Protein 6T84 (pdb70)

Radius of gyration: 15.45 Å; Cα contacts (8 Å, |Δi|>4): 376; chains: 1; bounding box: 34×39×42 Å

Sequence (178 aa):
RRGLGRRRRKSSWAKSHGFDYEYYESEDLLKRRWKRGVMSTVGDVTAKNNVVLLGQIRGEAVFIFDIEEVATVIALHRRKVGTNVVVDLRLKGLKEPRENDIWLLGAIGPRMVVYSTNLDAARRACDRRMVTFAHTAPDCAEEIMWNEQNWTLVVAMMPVTSSNRAQWDEGLRRTVRQFNDLLRVLPPVPQ

InterPro domains:
  IPR049724 Trehalose monomycolate transport factor TtfA, mycobacteriaceae [NF041276] (1-278)
  IPR049726 Trehalose monomycolate transport factor A-like, core domain [cd21904] (35-203)
  IPR060693 Trehalose monomycolate transport factor TtfA [PF28092] (1-278)

Nearest PDB structures (foldseek):
  6t84-assembly1_A  TM=1.006E+00  e=3.007E-38  Mycolicibacterium smegmatis MC2 155
  4ok2-assembly1_B  TM=4.787E-01  e=3.354E+00  Saccharophagus degradans 2-40
  7k0z-assembly2_B  TM=2.404E-01  e=2.814E+00  Monodelphis domestica
  2xzl-assembly1_A  TM=1.546E-01  e=5.050E+00  Saccharomyces cerevisiae

Secondary structure (DSSP, 8-state):
-TTHHHHHHHHHHHHT-EEEEEESSGGGG--SGGGTT--S--EEEEEEEEETTEEEEEEEETTTEEEEEEE-SS-BS--EEEEETTSPPP--TT-EEEEEETTEEEEES-HHHHHHH-SHHHHHHHHHS-TT--EEEE-SSEEEEEE-TT--HHHHHHHHHHHHHHHHHGGGSPBPP-

GO terms:
  GO:0051286 cell tip (C, EXP)
  GO:0005886 plasma membrane (C, EXP)
  GO:0030428 cell septum (C, EXP)
  GO:0005515 protein binding (F, IPI)

Structure (mmCIF, N/CA/C/O backbone):
data_6T84
#
_entry.id   6T84
#
_cell.length_a   62.240
_cell.length_b   70.090
_cell.length_c   86.010
_cell.angle_alpha   90.000
_cell.angle_beta   90.000
_cell.angle_gamma   90.000
#
_symmetry.space_group_name_H-M   'I 2 2 2'
#
loop_
_entity.id
_entity.type
_entity.pdbx_description
1 polymer 'Uncharacterized protein'
2 non-polymer 'SULFATE ION'
3 water water
#
loop_
_atom_site.group_PDB
_atom_site.id
_atom_site.type_symbol
_atom_site.label_atom_id
_atom_site.label_alt_id
_atom_site.label_comp_id
_atom_site.label_asym_id
_atom_site.label_entity_id
_atom_site.label_seq_id
_atom_site.pdbx_PDB_ins_code
_atom_site.Cartn_x
_atom_site.Cartn_y
_atom_site.Cartn_z
_atom_site.occupancy
_atom_site.B_iso_or_equiv
_atom_site.auth_seq_id
_atom_site.auth_comp_id
_atom_site.auth_asym_id
_atom_site.auth_atom_id
_atom_site.pdbx_PDB_model_num
ATOM 1 N N . ARG A 1 7 ? 15.40420 17.77463 41.52292 1.000 57.75000 27 ARG A N 1
ATOM 2 C CA . ARG A 1 7 ? 15.15675 17.14672 42.82635 1.000 67.98000 27 ARG A CA 1
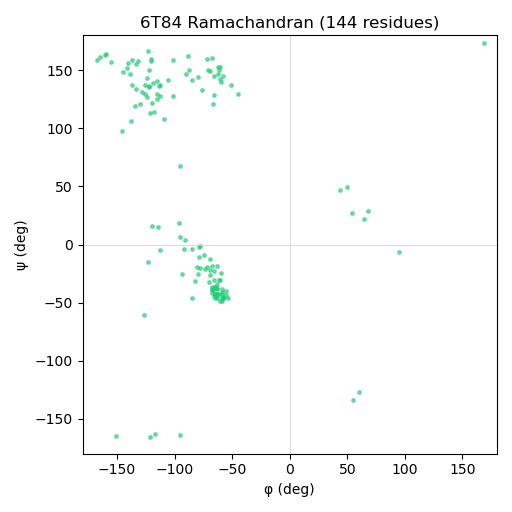ATOM 3 C C . ARG A 1 7 ? 14.37739 18.07375 43.79526 1.000 64.93000 27 ARG A C 1
ATOM 4 O O . ARG A 1 7 ? 13.13784 17.99889 43.89391 1.000 42.52000 27 ARG A O 1
ATOM 12 N N . ARG A 1 8 ? 15.09680 18.95302 44.49752 1.000 45.96000 28 ARG A N 1
ATOM 13 C CA . ARG A 1 8 ? 14.45671 19.87525 45.42940 1.000 37.10000 28 ARG A CA 1
ATOM 14 C C . ARG A 1 8 ? 13.84349 21.05017 44.67285 1.000 31.83277 28 ARG A C 1
ATOM 15 O O . ARG A 1 8 ? 14.42026 21.54606 43.69897 1.000 31.57221 28 ARG A O 1
ATOM 23 N N . GLY A 1 9 ? 12.68639 21.52307 45.15419 1.000 28.23760 29 GLY A N 1
ATOM 24 C CA . GLY A 1 9 ? 11.97961 22.63442 44.52361 1.000 26.11629 29 GLY A CA 1
ATOM 25 C C . GLY A 1 9 ? 11.47987 22.35700 43.13294 1.000 22.86853 29 GLY A C 1
ATOM 26 O O . GLY A 1 9 ? 11.28339 23.30087 42.36322 1.000 21.07622 29 GLY A O 1
ATOM 27 N N . LEU A 1 10 ? 11.31065 21.08038 42.78383 1.000 21.69734 30 LEU A N 1
ATOM 28 C CA . LEU A 1 10 ? 10.96961 20.70757 41.42113 1.000 22.04212 30 LEU A CA 1
ATOM 29 C C . LEU A 1 10 ? 9.67501 21.36149 40.98145 1.000 20.36297 30 LEU A C 1
ATOM 30 O O . LEU A 1 10 ? 9.61203 21.87961 39.86903 1.000 18.62329 30 LEU A O 1
ATOM 35 N N . GLY A 1 11 ? 8.64349 21.34793 41.82411 1.000 20.00503 31 GLY A N 1
ATOM 36 C CA . GLY A 1 11 ? 7.35697 21.93437 41.45064 1.000 19.22599 31 GLY A CA 1
ATOM 37 C C . GLY A 1 11 ? 7.44239 23.43942 41.24989 1.000 18.79173 31 GLY A C 1
ATOM 38 O O . GLY A 1 11 ? 6.92730 23.98139 40.26822 1.000 18.33904 31 GLY A O 1
ATOM 39 N N . ARG A 1 12 ? 8.08616 24.13368 42.18029 1.000 19.82081 32 ARG A N 1
ATOM 40 C CA A ARG A 1 12 ? 8.23823 25.57054 42.05459 0.528 22.52640 32 ARG A CA 1
ATOM 41 C CA B ARG A 1 12 ? 8.24326 25.57285 42.05685 0.472 22.62641 32 ARG A CA 1
ATOM 42 C C . ARG A 1 12 ? 9.00817 25.91729 40.78958 1.000 18.96544 32 ARG A C 1
ATOM 43 O O . ARG A 1 12 ? 8.63956 26.85362 40.06762 1.000 17.62317 32 ARG A O 1
ATOM 58 N N . ARG A 1 13 ? 10.09034 25.18139 40.52562 1.000 16.91782 33 ARG A N 1
ATOM 59 C CA . ARG A 1 13 ? 10.91502 25.47525 39.35131 1.000 15.88875 33 ARG A CA 1
ATOM 60 C C . ARG A 1 13 ? 10.15514 25.17558 38.06159 1.000 15.14918 33 ARG A C 1
ATOM 61 O O . ARG A 1 13 ? 10.26313 25.93897 37.10253 1.000 15.04654 33 ARG A O 1
ATOM 69 N N . ARG A 1 14 ? 9.36213 24.09656 38.03190 1.000 14.11485 34 ARG A N 1
ATOM 70 C CA . ARG A 1 14 ? 8.59219 23.78640 36.83724 1.000 13.38056 34 ARG A CA 1
ATOM 71 C C . ARG A 1 14 ? 7.49909 24.83734 36.60839 1.000 14.62807 34 ARG A C 1
ATOM 72 O O . ARG A 1 14 ? 7.24042 25.23657 35.45733 1.000 14.53069 34 ARG A O 1
ATOM 80 N N . LYS A 1 15 ? 6.85019 25.31086 37.67422 1.000 16.37828 35 LYS A N 1
ATOM 81 C CA . LYS A 1 15 ? 5.87127 26.40083 37.54814 1.000 19.00492 35 LYS A CA 1
ATOM 82 C C . LYS A 1 15 ? 6.51719 27.69817 37.04695 1.000 17.45209 35 LYS A C 1
ATOM 83 O O . LYS A 1 15 ? 5.93364 28.39909 36.20234 1.000 16.75201 35 LYS A O 1
ATOM 89 N N A SER A 1 16 ? 7.70920 28.04711 37.56024 0.784 16.99415 36 SER A N 1
ATOM 90 N N B SER A 1 16 ? 7.71616 28.02128 37.53692 0.216 16.94677 36 SER A N 1
ATOM 91 C CA A SER A 1 16 ? 8.40596 29.23524 37.07417 0.784 17.48104 36 SER A CA 1
ATOM 92 C CA B SER A 1 16 ? 8.39302 29.23095 37.08625 0.216 16.68884 36 SER A CA 1
ATOM 93 C C A SER A 1 16 ? 8.72956 29.11411 35.58984 0.784 15.48607 36 SER A C 1
ATOM 94 C C B SER A 1 16 ? 8.78487 29.13381 35.61314 0.216 15.43606 36 SER A C 1
ATOM 95 O O A SER A 1 16 ? 8.59348 30.08467 34.82927 0.784 15.79400 36 SER A O 1
ATOM 96 O O B SER A 1 16 ? 8.70813 30.12751 34.87923 0.216 15.35974 36 SER A O 1
ATOM 101 N N . TRP A 1 17 ? 9.21455 27.94729 35.16681 1.000 14.72282 37 TRP A N 1
ATOM 102 C CA . TRP A 1 17 ? 9.56300 27.73952 33.76932 1.000 13.42530 37 TRP A CA 1
ATOM 103 C C . TRP A 1 17 ? 8.32440 27.80774 32.88700 1.000 12.89365 37 TRP A C 1
ATOM 104 O O . TRP A 1 17 ? 8.37079 28.41840 31.81395 1.000 13.09631 37 TRP A O 1
ATOM 115 N N . ALA A 1 18 ? 7.21533 27.22152 33.33313 1.000 12.98577 38 ALA A N 1
ATOM 116 C CA . ALA A 1 18 ? 5.96340 27.33702 32.59246 1.000 12.78311 38 ALA A CA 1
ATOM 117 C C . ALA A 1 18 ? 5.58549 28.80169 32.41718 1.000 13.33844 38 ALA A C 1
ATOM 118 O O . ALA A 1 18 ? 5.21003 29.24964 31.32282 1.000 14.38856 38 ALA A O 1
ATOM 120 N N . LYS A 1 19 ? 5.69884 29.58960 33.48647 1.000 13.89904 39 LYS A N 1
ATOM 121 C CA . LYS A 1 19 ? 5.37081 31.01861 33.38740 1.000 15.72558 39 LYS A CA 1
ATOM 122 C C . LYS A 1 19 ? 6.28303 31.72689 32.37390 1.000 15.14919 39 LYS A C 1
ATOM 123 O O . LYS A 1 19 ? 5.81314 32.52903 31.57418 1.000 15.43080 39 LYS A O 1
ATOM 129 N N . SER A 1 20 ? 7.58601 31.43820 32.37549 1.000 14.78862 40 SER A N 1
ATOM 130 C CA . SER A 1 20 ? 8.46387 32.07762 31.39074 1.000 14.44910 40 SER A CA 1
ATOM 131 C C . SER A 1 20 ? 7.97220 31.82609 29.97457 1.000 14.26224 40 SER A C 1
ATOM 132 O O . SER A 1 20 ? 8.03372 32.71115 29.13148 1.000 15.12286 40 SER A O 1
ATOM 135 N N . HIS A 1 21 ? 7.51057 30.61696 29.70020 1.000 14.04379 41 HIS A N 1
ATOM 136 C CA . HIS A 1 21 ? 7.08906 30.19594 28.36237 1.000 13.84903 41 HIS A CA 1
ATOM 137 C C . HIS A 1 21 ? 5.63936 30.57302 28.05287 1.000 14.04116 41 HIS A C 1
ATOM 138 O O . HIS A 1 21 ? 5.18217 30.28322 26.94315 1.000 15.93085 41 HIS A O 1
ATOM 145 N N . GLY A 1 22 ? 4.89479 31.14684 29.00931 1.000 14.17012 42 GLY A N 1
ATOM 146 C CA . GLY A 1 22 ? 3.46628 31.39888 28.78432 1.000 14.84915 42 GLY A CA 1
ATOM 147 C C . GLY A 1 22 ? 2.66629 30.11792 28.68931 1.000 15.22814 42 GLY A C 1
ATOM 148 O O . GLY A 1 22 ? 1.57213 30.10726 28.06820 1.000 16.54935 42 GLY A O 1
ATOM 149 N N . PHE A 1 23 ? 3.11741 29.05968 29.35530 1.000 13.91220 43 PHE A N 1
ATOM 150 C CA . PHE A 1 23 ? 2.42935 27.77431 29.32828 1.000 13.18053 43 PHE A CA 1
ATOM 151 C C . PHE A 1 23 ? 1.62112 27.60120 30.61667 1.000 12.97788 43 PHE A C 1
ATOM 152 O O . PHE A 1 23 ? 1.97288 28.18486 31.63853 1.000 14.97284 43 PHE A O 1
ATOM 160 N N . ASP A 1 24 ? 0.62254 26.73355 30.59271 1.000 12.75153 44 ASP A N 1
ATOM 161 C CA . ASP A 1 24 ? -0.13835 26.47014 31.81167 1.000 12.57519 44 ASP A CA 1
ATOM 162 C C . ASP A 1 24 ? 0.53364 25.36813 32.60843 1.000 12.69626 44 ASP A C 1
ATOM 163 O O . ASP A 1 24 ? 1.20282 24.48923 32.05814 1.000 14.81756 44 ASP A O 1
ATOM 168 N N . TYR A 1 25 ? 0.36792 25.41875 33.93215 1.000 12.84628 45 TYR A N 1
ATOM 169 C CA . TYR A 1 25 ? 0.92020 24.43239 34.85269 1.000 12.85154 45 TYR A CA 1
ATOM 170 C C . TYR A 1 25 ? -0.21820 23.73168 35.60153 1.000 12.98051 45 TYR A C 1
ATOM 171 O O . TYR A 1 25 ? -1.15900 24.38670 36.09626 1.000 14.17801 45 TYR A O 1
ATOM 180 N N . GLU A 1 26 ? -0.09659 22.41580 35.78658 1.000 12.56204 46 GLU A N 1
ATOM 181 C CA . GLU A 1 26 ? -0.99396 21.65209 36.65885 1.000 13.88588 46 GLU A CA 1
ATOM 182 C C . GLU A 1 26 ? -0.16787 20.68981 37.49388 1.000 13.46741 46 GLU A C 1
ATOM 183 O O . GLU A 1 26 ? 0.74297 20.05513 36.97202 1.000 14.12538 46 GLU A O 1
ATOM 189 N N A TYR A 1 27 ? -0.54018 20.47519 38.74710 0.595 14.20697 47 TYR A N 1
ATOM 190 N N B TYR A 1 27 ? -0.57074 20.48500 38.75033 0.405 12.99630 47 TYR A N 1
ATOM 191 C CA A TYR A 1 27 ? 0.28327 19.55895 39.51120 0.595 15.18604 47 TYR A CA 1
ATOM 192 C CA B TYR A 1 27 ? 0.17368 19.57645 39.60931 0.405 13.06999 47 TYR A CA 1
ATOM 193 C C A TYR A 1 27 ? 0.15595 18.13743 39.01106 0.595 15.23341 47 TYR A C 1
ATOM 194 C C B TYR A 1 27 ? 0.12087 18.15540 39.08554 0.405 14.55438 47 TYR A C 1
ATOM 195 O O A TYR A 1 27 ? 1.13280 17.37009 39.06673 0.595 16.04403 47 TYR A O 1
ATOM 196 O O B TYR A 1 27 ? 1.09777 17.40472 39.21528 0.405 15.73609 47 TYR A O 1
ATOM 213 N N . GLU A 1 28 ? -1.02479 17.74542 38.53169 1.000 15.84927 48 GLU A N 1
ATOM 214 C CA . GLU A 1 28 ? -1.19182 16.37369 38.09812 1.000 19.83660 48 GLU A CA 1
ATOM 215 C C . GLU A 1 28 ? -2.28141 16.35610 37.04748 1.000 18.73120 48 GLU A C 1
ATOM 216 O O . GLU A 1 28 ? -3.19587 17.18934 37.07310 1.000 20.26822 48 GLU A O 1
ATOM 222 N N . SER A 1 29 ? -2.17350 15.41259 36.12532 1.000 19.73922 49 SER A N 1
ATOM 223 C CA . SER A 1 29 ? -3.24822 15.19395 35.17200 1.000 23.18173 49 SER A CA 1
ATOM 224 C C . SER A 1 29 ? -3.48970 13.70075 35.08654 1.000 26.96376 49 SER A C 1
ATOM 225 O O . SER A 1 29 ? -2.59172 12.94608 34.67205 1.000 27.77175 49 SER A O 1
ATOM 228 N N . GLU A 1 30 ? -4.70747 13.28805 35.43923 1.000 30.81159 50 GLU A N 1
ATOM 229 C CA . GLU A 1 30 ? -4.94515 11.86893 3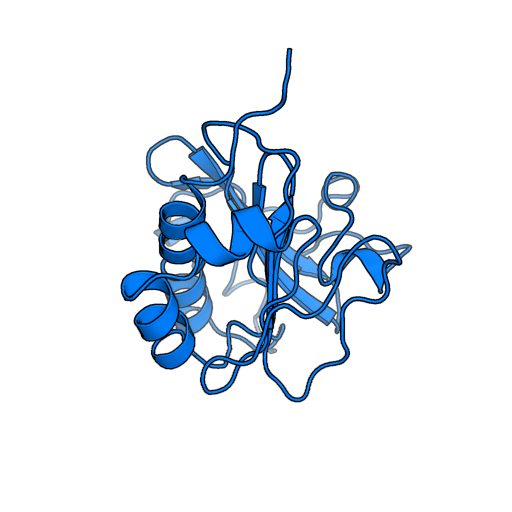5.63979 1.000 36.29000 50 GLU A CA 1
ATOM 230 C C . GLU A 1 30 ? -5.09721 11.07914 34.35238 1.000 45.44000 50 GLU A C 1
ATOM 231 O O . GLU A 1 30 ? -4.91705 9.86400 34.38874 1.000 40.66000 50 GLU A O 1
ATOM 237 N N . ASP A 1 31 ? -5.40555 11.71245 33.22508 1.000 36.21000 51 ASP A N 1
ATOM 238 C CA . ASP A 1 31 ? -5.59510 10.93995 32.00828 1.000 35.49000 51 ASP A CA 1
ATOM 239 C C . ASP A 1 31 ? -4.52782 11.17831 30.95169 1.000 33.21715 51 ASP A C 1
ATOM 240 O O . ASP A 1 31 ? -4.50810 10.48112 29.94114 1.000 35.18000 51 ASP A O 1
ATOM 245 N N . LEU A 1 32 ? -3.61737 12.10801 31.18077 1.000 31.82750 52 LEU A N 1
ATOM 246 C CA . LEU A 1 32 ? -2.70865 12.53618 30.12330 1.000 31.98015 52 LEU A CA 1
ATOM 247 C C . LEU A 1 32 ? -1.94487 11.37094 29.46881 1.000 31.41166 52 LEU A C 1
ATOM 248 O O . LEU A 1 32 ? -1.87548 11.28207 28.23005 1.000 32.37756 52 LEU A O 1
ATOM 253 N N . LEU A 1 33 ? -1.39325 10.45651 30.27628 1.000 31.11426 53 LEU A N 1
ATOM 254 C CA . LEU A 1 33 ? -0.43512 9.45626 29.77747 1.000 31.56431 53 LEU A CA 1
ATOM 255 C C . LEU A 1 33 ? -1.07079 8.45705 28.83507 1.000 32.50390 53 LEU A C 1
ATOM 256 O O . LEU A 1 33 ? -0.34377 7.76484 28.10308 1.000 32.33019 53 LEU A O 1
ATOM 261 N N . LYS A 1 34 ? -2.38969 8.34144 28.85361 1.000 33.61192 54 LYS A N 1
ATOM 262 C CA . LYS A 1 34 ? -3.00111 7.28907 28.07048 1.000 34.60679 54 LYS A CA 1
ATOM 263 C C . LYS A 1 34 ? -2.84624 7.50787 26.58460 1.000 30.55104 54 LYS A C 1
ATOM 264 O O . LYS A 1 34 ? -3.06023 6.57257 25.81325 1.000 30.98529 54 LYS A O 1
ATOM 270 N N A ARG A 1 35 ? -2.42820 8.69962 26.14497 0.629 30.58788 55 ARG A N 1
ATOM 271 N N B ARG A 1 35 ? -2.45172 8.69943 26.14129 0.371 28.85084 55 ARG A N 1
ATOM 272 C CA A ARG A 1 35 ? -2.42955 8.90507 24.70800 0.629 32.51179 55 ARG A CA 1
ATOM 273 C CA B ARG A 1 35 ? -2.42780 8.93099 24.70547 0.371 31.21166 55 ARG A CA 1
ATOM 274 C C A ARG A 1 35 ? -1.17333 8.38135 24.04331 0.629 28.10863 55 ARG A C 1
ATOM 275 C C B ARG A 1 35 ? -1.11822 8.52132 24.05418 0.371 27.14274 55 ARG A C 1
ATOM 276 O O A ARG A 1 35 ? -1.14987 8.29922 22.81223 0.629 27.03219 55 ARG A O 1
ATOM 277 O O B ARG A 1 35 ? -0.98831 8.66739 22.83480 0.371 27.02693 55 ARG A O 1
ATOM 292 N N . TRP A 1 36 ? -0.16301 7.99952 24.82447 1.000 25.65835 56 TRP A N 1
ATOM 293 C CA . TRP A 1 36 ? 1.10395 7.51714 24.26236 1.000 24.60558 56 TRP A CA 1
ATOM 294 C C . TRP A 1 36 ? 1.40755 6.10619 24.74051 1.000 25.86889 56 TRP A C 1
ATOM 295 O O . TRP A 1 36 ? 1.11058 5.75159 25.89013 1.000 27.78754 56 TRP A O 1
ATOM 306 N N . LYS A 1 37 ? 1.95759 5.28404 23.84618 1.000 25.68729 57 LYS A N 1
ATOM 307 C CA . LYS A 1 37 ? 2.07691 3.85882 24.12107 1.000 27.32433 57 LYS A CA 1
ATOM 308 C C . LYS A 1 37 ? 3.49986 3.33046 24.04765 1.000 26.38738 57 LYS A C 1
ATOM 309 O O . LYS A 1 37 ? 3.73692 2.19907 24.48971 1.000 27.71648 57 LYS A O 1
ATOM 315 N N . ARG A 1 38 ? 4.43944 4.07629 23.45777 1.000 24.73454 58 ARG A N 1
ATOM 316 C CA . ARG A 1 38 ? 5.76933 3.52823 23.18596 1.000 23.08698 58 ARG A CA 1
ATOM 317 C C . ARG A 1 38 ? 6.84168 4.28725 23.97239 1.000 21.52627 58 ARG A C 1
ATOM 318 O O . ARG A 1 38 ? 6.52388 4.98889 24.93551 1.000 21.79209 58 ARG A O 1
ATOM 326 N N . GLY A 1 39 ? 8.11895 4.15160 23.57776 1.000 20.94725 59 GLY A N 1
ATOM 327 C CA . GLY A 1 39 ? 9.19057 4.79793 24.31623 1.000 20.88672 59 GLY A CA 1
ATOM 328 C C . GLY A 1 39 ? 9.13219 4.40366 25.77022 1.000 23.40807 59 GLY A C 1
ATOM 329 O O . GLY A 1 39 ? 8.90824 3.22803 26.10717 1.000 25.05826 59 GLY A O 1
ATOM 330 N N . VAL A 1 40 ? 9.25909 5.39288 26.66415 1.000 24.60558 60 VAL A N 1
ATOM 331 C CA . VAL A 1 40 ? 9.15048 5.08829 28.09298 1.000 26.44791 60 VAL A CA 1
ATOM 332 C C . VAL A 1 40 ? 7.75998 4.70219 28.54248 1.000 29.38247 60 VAL A C 1
ATOM 333 O O . VAL A 1 40 ? 7.61662 4.17875 29.65704 1.000 33.19081 60 VAL A O 1
ATOM 337 N N . MET A 1 41 ? 6.73922 4.91767 27.71539 1.000 27.51121 61 MET A N 1
ATOM 338 C CA . MET A 1 41 ? 5.37565 4.60770 28.14163 1.000 30.49577 61 MET A CA 1
ATOM 339 C C . MET A 1 41 ? 5.10007 3.10852 28.17978 1.000 35.32000 61 MET A C 1
ATOM 340 O O . MET A 1 41 ? 4.19854 2.68419 28.90359 1.000 50.49000 61 MET A O 1
ATOM 345 N N . SER A 1 42 ? 5.87620 2.29584 27.45912 1.000 44.57000 62 SER A N 1
ATOM 346 C CA . SER A 1 42 ? 5.57572 0.86615 27.46643 1.000 59.14000 62 SER A CA 1
ATOM 347 C C . SER A 1 42 ? 6.08999 0.16176 28.71901 1.000 42.05000 62 SER A C 1
ATOM 348 O O . SER A 1 42 ? 5.53134 -0.86801 29.11013 1.000 78.02000 62 SER A O 1
ATOM 351 N N . THR A 1 43 ? 7.12738 0.69953 29.36976 0.823 44.30000 63 THR A N 1
ATOM 352 C CA . THR A 1 43 ? 7.70794 0.08904 30.56159 0.823 55.81000 63 THR A CA 1
ATOM 353 C C . THR A 1 43 ? 7.16494 0.67895 31.86656 0.823 36.44000 63 THR A C 1
ATOM 354 O O . THR A 1 43 ? 7.78793 0.52175 32.92337 0.823 49.75000 63 THR A O 1
ATOM 358 N N . VAL A 1 44 ? 6.01816 1.36134 31.81574 0.823 45.75000 64 VAL A N 1
ATOM 359 C CA . VAL A 1 44 ? 5.38320 1.90538 33.01134 0.823 62.60000 64 VAL A CA 1
ATOM 360 C C . VAL A 1 44 ? 3.88165 1.66029 32.94957 0.823 53.62000 64 VAL A C 1
ATOM 361 O O . VAL A 1 44 ? 3.29594 1.45885 31.88173 0.823 61.29000 64 VAL A O 1
ATOM 365 N N . GLY A 1 45 ? 3.26257 1.70300 34.12033 0.823 62.10000 65 GLY A N 1
ATOM 366 C CA . GLY A 1 45 ? 1.82990 1.53625 34.22190 0.823 49.47000 65 GLY A CA 1
ATOM 367 C C . GLY A 1 45 ? 1.36620 1.99806 35.58053 0.823 61.47000 65 GLY A C 1
ATOM 368 O O . GLY A 1 45 ? 2.16162 2.11845 36.52075 0.823 63.91000 65 GLY A O 1
ATOM 369 N N . ASP A 1 46 ? 0.06189 2.26162 35.66718 0.823 54.70000 66 ASP A N 1
ATOM 370 C CA . ASP A 1 46 ? -0.57905 2.74518 36.89506 0.823 75.29000 66 ASP A CA 1
ATOM 371 C C . ASP A 1 46 ? 0.17241 3.93457 37.50336 0.823 80.58000 66 ASP A C 1
ATOM 372 O O . ASP A 1 46 ? 0.48897 3.96563 38.69623 0.823 66.63000 66 ASP A O 1
ATOM 377 N N . VAL A 1 47 ? 0.47285 4.92087 36.65478 1.000 77.20000 67 VAL A N 1
ATOM 378 C CA . VAL A 1 47 ? 1.08815 6.17333 37.07305 1.000 43.55000 67 VAL A CA 1
ATOM 379 C C . VAL A 1 47 ? 0.30344 7.30750 36.43548 1.000 43.29000 67 VAL A C 1
ATOM 380 O O . VAL A 1 47 ? -0.39185 7.12604 35.44057 1.000 39.84000 67 VAL A O 1
ATOM 384 N N . THR A 1 48 ? 0.40391 8.48649 37.03017 1.000 39.57000 68 THR A N 1
ATOM 385 C CA . THR A 1 48 ? -0.17708 9.66800 36.42587 1.000 32.45126 68 THR A CA 1
ATOM 386 C C . THR A 1 48 ? 0.92273 10.67885 36.18556 1.000 26.74795 68 THR A C 1
ATOM 387 O O . THR A 1 48 ? 1.96432 10.67449 36.84823 1.000 28.30076 68 THR A O 1
ATOM 391 N N . ALA A 1 49 ? 0.63662 11.58806 35.28110 1.000 22.25004 69 ALA A N 1
ATOM 392 C CA . ALA A 1 49 ? 1.56948 12.64395 34.90363 1.000 19.56287 69 ALA A CA 1
ATOM 393 C C . ALA A 1 49 ? 1.57799 13.70466 35.99906 1.000 17.80477 69 ALA A C 1
ATOM 394 O O . ALA A 1 49 ? 0.50727 14.14530 36.46827 1.000 18.63381 69 ALA A O 1
ATOM 396 N N . LYS A 1 50 ? 2.76536 14.12918 36.42598 1.000 16.01508 70 LYS A N 1
ATOM 397 C CA . LYS A 1 50 ? 2.87592 15.14299 37.47123 1.000 16.05456 70 LYS A CA 1
ATOM 398 C C . LYS A 1 50 ? 3.69375 16.31497 36.98137 1.000 14.42542 70 LYS A C 1
ATOM 399 O O . LYS A 1 50 ? 4.49478 16.19479 36.05152 1.000 14.91231 70 LYS A O 1
ATOM 405 N N A ASN A 1 51 ? 3.56910 17.44300 37.68614 0.678 14.21223 71 ASN A N 1
ATOM 406 N N B ASN A 1 51 ? 3.49496 17.46896 37.62189 0.322 14.04642 71 ASN A N 1
ATOM 407 C CA A ASN A 1 51 ? 4.28460 18.67380 37.31318 0.678 14.32803 71 ASN A CA 1
ATOM 408 C CA B ASN A 1 51 ? 4.33411 18.62817 37.32574 0.322 13.54373 71 ASN A CA 1
ATOM 409 C C A ASN A 1 51 ? 4.13131 18.94909 35.81762 0.678 12.72521 71 ASN A C 1
ATOM 410 C C B ASN A 1 51 ? 4.13925 19.04634 35.86084 0.322 12.99103 71 ASN A C 1
ATOM 411 O O A ASN A 1 51 ? 5.09874 19.03143 35.04245 0.678 13.08315 71 ASN A O 1
ATOM 412 O O B ASN A 1 51 ? 5.09375 19.38208 35.14930 0.322 13.44898 71 ASN A O 1
ATOM 421 N N . VAL A 1 52 ? 2.86851 19.03220 35.42601 1.000 12.45939 72 VAL A N 1
ATOM 422 C CA . VAL A 1 52 ? 2.47092 19.03608 34.02297 1.000 12.55414 72 VAL A CA 1
ATOM 423 C C . VAL A 1 52 ? 2.48403 20.46363 33.49717 1.000 11.87774 72 VAL A C 1
ATOM 424 O O . VAL A 1 52 ? 1.93125 21.38727 34.12684 1.000 12.81469 72 VAL A O 1
ATOM 428 N N . VAL A 1 53 ? 3.05450 20.65494 32.30047 1.000 11.58297 73 VAL A N 1
ATOM 429 C CA . VAL A 1 53 ? 3.08175 21.95404 31.66041 1.000 11.71193 73 VAL A CA 1
ATOM 430 C C . VAL A 1 53 ? 2.47163 21.76939 30.26986 1.000 12.25147 73 VAL A C 1
ATOM 431 O O . VAL A 1 53 ? 2.86403 20.85129 29.52164 1.000 12.43833 73 VAL A O 1
ATOM 435 N N . LEU A 1 54 ? 1.51462 22.61355 29.91950 1.000 12.22515 74 LEU A N 1
ATOM 436 C CA A LEU A 1 54 ? 0.74542 22.48162 28.69011 0.572 12.47518 74 LEU A CA 1
ATOM 437 C CA B LEU A 1 54 ? 0.75713 22.47936 28.68469 0.428 12.44623 74 LEU A CA 1
ATOM 438 C C . LEU A 1 54 ? 0.92960 23.76708 27.90245 1.000 12.58309 74 LEU A C 1
ATOM 439 O O . LEU A 1 54 ? 0.58331 24.85126 28.39743 1.000 12.92260 74 LEU A O 1
ATOM 448 N N . GLY A 1 55 ? 1.45970 23.65604 26.69305 1.000 13.56478 75 GLY A N 1
ATOM 449 C CA . GLY A 1 55 ? 1.74990 24.85159 25.92637 1.000 14.54911 75 GLY A CA 1
ATOM 450 C C . GLY A 1 55 ? 1.67223 24.61704 24.44223 1.000 14.67282 75 GLY A C 1
ATOM 451 O O . GLY A 1 55 ? 1.14284 23.61553 23.98123 1.000 13.53320 75 GLY A O 1
ATOM 452 N N . GLN A 1 56 ? 2.21402 25.54906 23.67087 1.000 19.33127 76 GLN A N 1
ATOM 453 C CA . GLN A 1 56 ? 2.28309 25.40978 22.20164 1.000 23.74496 76 GLN A CA 1
ATOM 454 C C . GLN A 1 56 ? 3.64189 25.89173 21.73198 1.000 25.56096 76 GLN A C 1
ATOM 455 O O . GLN A 1 56 ? 4.21309 26.81349 22.32062 1.000 27.10325 76 GLN A O 1
ATOM 461 N N . ILE A 1 57 ? 4.14977 25.26617 20.67073 1.000 26.46897 77 ILE A N 1
ATOM 462 C CA . ILE A 1 57 ? 5.36708 25.73141 19.97786 1.000 28.87978 77 ILE A CA 1
ATOM 463 C C . ILE A 1 57 ? 4.94447 25.97949 18.54785 1.000 28.96137 77 ILE A C 1
ATOM 464 O O . ILE A 1 57 ? 4.56441 25.02942 17.85524 1.000 28.45078 77 ILE A O 1
ATOM 469 N N . ARG A 1 58 ? 4.96742 27.25545 18.13383 1.000 30.16151 78 ARG A N 1
ATOM 470 C CA . ARG A 1 58 ? 4.57817 27.69222 16.79799 1.000 32.82498 78 ARG A CA 1
ATOM 471 C C . ARG A 1 58 ? 3.29264 26.99856 16.35855 1.000 30.04834 78 ARG A C 1
ATOM 472 O O . ARG A 1 58 ? 3.18269 26.40967 15.28772 1.000 30.26416 78 ARG A O 1
ATOM 480 N N . GLY A 1 59 ? 2.32309 26.99350 17.26229 1.000 27.44540 79 GLY A N 1
ATOM 481 C CA . GLY A 1 59 ? 1.00423 26.54040 16.89674 1.000 25.21092 79 GLY A CA 1
ATOM 482 C C . GLY A 1 59 ? 0.70960 25.09139 17.18723 1.000 23.72127 79 GLY A C 1
ATOM 483 O O . GLY A 1 59 ? -0.41167 24.64217 16.93061 1.000 25.19512 79 GLY A O 1
ATOM 484 N N . GLU A 1 60 ? 1.68147 24.31567 17.62617 1.000 21.59733 80 GLU A N 1
ATOM 485 C CA . GLU A 1 60 ? 1.47349 22.90096 17.85581 1.000 20.96831 80 GLU A CA 1
ATOM 486 C C . GLU A 1 60 ? 1.56659 22.62929 19.36321 1.000 18.54959 80 GLU A C 1
ATOM 487 O O . GLU A 1 60 ? 2.46763 23.13455 20.05368 1.000 18.91806 80 GLU A O 1
ATOM 493 N N . ALA A 1 61 ? 0.64738 21.80644 19.87630 1.000 16.47566 81 ALA A N 1
ATOM 494 C CA . ALA A 1 61 ? 0.64307 21.49536 21.31190 1.000 15.52555 81 ALA A CA 1
ATOM 495 C C . ALA A 1 61 ? 1.96101 20.83677 21.75055 1.000 15.06233 81 ALA A C 1
ATOM 496 O O . ALA A 1 61 ? 2.52273 19.97294 21.05811 1.000 16.00718 81 ALA A O 1
ATOM 498 N N . VAL A 1 62 ? 2.42802 21.24008 22.93538 1.000 13.85430 82 VAL A N 1
ATOM 499 C CA . VAL A 1 62 ? 3.56060 20.58267 23.58470 1.000 14.26750 82 VAL A CA 1
ATOM 500 C C . VAL A 1 62 ? 3.17941 20.35253 25.04210 1.000 13.98326 82 VAL A C 1
ATOM 501 O O . VAL A 1 62 ? 2.61714 21.23951 25.69739 1.000 15.59924 82 VAL A O 1
ATOM 505 N N . PHE A 1 63 ? 3.44460 19.15321 25.53211 1.000 14.16486 83 PHE A N 1
ATOM 506 C CA . PHE A 1 63 ? 3.18288 18.78282 26.92603 1.000 14.87547 83 PHE A CA 1
ATOM 507 C C . PHE A 1 63 ? 4.46844 18.32718 27.58574 1.000 14.24645 83 PHE A C 1
ATOM 508 O O . PHE A 1 63 ? 5.25399 17.61877 26.95359 1.000 15.16497 83 PHE A O 1
ATOM 516 N N . ILE A 1 64 ? 4.72763 18.76845 28.80815 1.000 13.19895 84 ILE A N 1
ATOM 517 C CA . ILE A 1 64 ? 5.93373 18.40512 29.54504 1.000 13.10947 84 ILE A CA 1
ATOM 518 C C . ILE A 1 64 ? 5.47225 17.89657 30.89396 1.000 13.53057 84 ILE A C 1
ATOM 519 O O . ILE A 1 64 ? 4.65876 18.55380 31.55474 1.000 15.17287 84 ILE A O 1
ATOM 524 N N . PHE A 1 65 ? 5.98544 16.74308 31.30842 1.000 14.37541 85 PHE A N 1
ATOM 525 C CA . PHE A 1 65 ? 5.46554 16.16447 32.55314 1.000 14.88073 85 PHE A CA 1
ATOM 526 C C . PHE A 1 65 ? 6.47131 15.16155 33.09735 1.000 14.24382 85 PHE A C 1
ATOM 527 O O . PHE A 1 65 ? 7.38980 14.72901 32.39106 1.000 15.00969 85 PHE A O 1
ATOM 535 N N . ASP A 1 66 ? 6.30675 14.81732 34.37817 1.000 14.73335 86 ASP A N 1
ATOM 536 C CA . ASP A 1 66 ? 7.13824 13.81400 35.01862 1.000 16.02034 86 ASP A CA 1
ATOM 537 C C . ASP A 1 66 ? 6.33038 12.53130 35.18673 1.000 16.89150 86 ASP A C 1
ATOM 538 O O . ASP A 1 66 ? 5.13355 12.57267 35.49022 1.000 17.42840 86 ASP A O 1
ATOM 543 N N . ILE A 1 67 ? 6.99760 11.40604 34.98008 1.000 18.03638 87 ILE A N 1
ATOM 544 C CA . ILE A 1 67 ? 6.48761 10.09466 35.36701 1.000 20.63932 87 ILE A CA 1
ATOM 545 C C . ILE A 1 67 ? 7.35689 9.66683 36.53426 1.000 23.55020 87 ILE A C 1
ATOM 546 O O . ILE A 1 67 ? 8.52937 9.34360 36.34671 1.000 24.41608 87 ILE A O 1
ATOM 551 N N . GLU A 1 68 ? 6.80007 9.66785 37.74813 1.000 27.61911 88 GLU A N 1
ATOM 552 C CA . GLU A 1 68 ? 7.63515 9.58095 38.96015 1.000 34.38573 88 GLU A CA 1
ATOM 553 C C . GLU A 1 68 ? 8.74258 8.53427 38.89144 1.000 36.29000 88 GLU A C 1
ATOM 554 O O . GLU A 1 68 ? 8.50018 7.36973 38.56202 1.000 45.24000 88 GLU A O 1
ATOM 560 N N . GLU A 1 69 ? 9.95768 8.97424 39.21736 1.000 38.77000 89 GLU A N 1
ATOM 561 C CA . GLU A 1 69 ? 11.14714 8.12266 39.25182 1.000 46.48000 89 GLU A CA 1
ATOM 562 C C . GLU A 1 69 ? 11.37821 7.36497 37.94178 1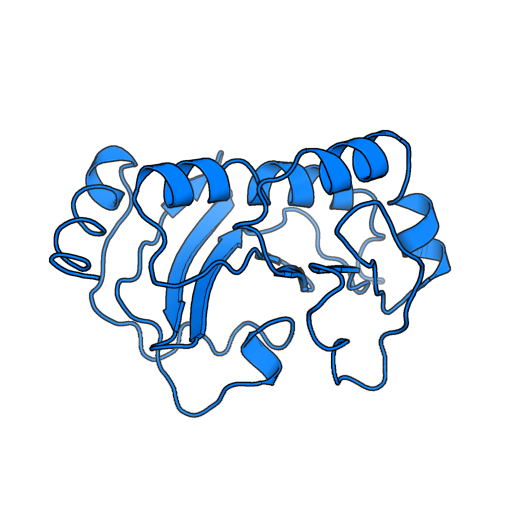.000 66.73000 89 GLU A C 1
ATOM 563 O O . GLU A 1 69 ? 11.97461 6.28548 37.93114 1.000 61.71000 89 GLU A O 1
ATOM 569 N N . VAL A 1 70 ? 10.91245 7.90612 36.81980 1.000 48.63000 90 VAL A N 1
ATOM 570 C CA . VAL A 1 70 ? 11.15971 7.25483 35.53720 1.000 38.13000 90 VAL A CA 1
ATOM 571 C C . VAL A 1 70 ? 11.79083 8.26033 34.58082 1.000 31.46693 90 VAL A C 1
ATOM 572 O O . VAL A 1 70 ? 12.92051 8.06110 34.07711 1.000 31.78539 90 VAL A O 1
ATOM 576 N N . ALA A 1 71 ? 11.06178 9.33706 34.30916 1.000 25.56886 91 ALA A N 1
ATOM 577 C CA . ALA A 1 71 ? 11.51300 10.26664 33.28810 1.000 20.82618 91 ALA A CA 1
ATOM 578 C C . ALA A 1 71 ? 10.71155 11.55298 33.36175 1.000 17.65212 91 ALA A C 1
ATOM 579 O O . ALA A 1 71 ? 9.56372 11.56234 33.81530 1.000 18.32851 91 ALA A O 1
ATOM 581 N N . THR A 1 72 ? 11.28709 12.61565 32.80212 1.000 15.72031 92 THR A N 1
ATOM 582 C CA . THR A 1 72 ? 10.55027 13.80127 32.39286 1.000 15.27552 92 THR A CA 1
ATOM 583 C C . THR A 1 72 ? 10.38511 13.68901 30.87766 1.000 13.99116 92 THR A C 1
ATOM 584 O O . THR A 1 72 ? 11.35523 13.40435 30.17541 1.000 15.43606 92 THR A O 1
ATOM 588 N N . VAL A 1 73 ? 9.16927 13.82060 30.38945 1.000 13.58584 93 VAL A N 1
ATOM 589 C CA . VAL A 1 73 ? 8.83978 13.64129 28.97644 1.000 13.65954 93 VAL A CA 1
ATOM 590 C C . VAL A 1 73 ? 8.36721 14.95962 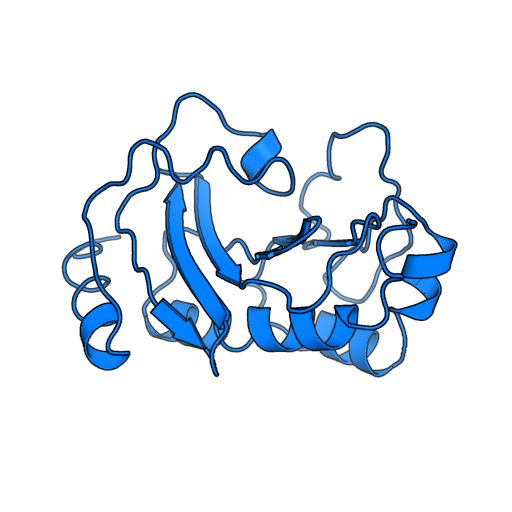28.39436 1.000 13.29896 93 VAL A C 1
ATOM 591 O O . VAL A 1 73 ? 7.58199 15.68245 29.02075 1.000 13.55952 93 VAL A O 1
ATOM 595 N N . ILE A 1 74 ? 8.77501 15.23660 27.15740 1.000 12.75416 94 ILE A N 1
ATOM 596 C CA . ILE A 1 74 ? 8.24884 16.34754 26.37189 1.000 12.95419 94 ILE A CA 1
ATOM 597 C C . ILE A 1 74 ? 7.62257 15.74021 25.12996 1.000 12.82259 94 ILE A C 1
ATOM 598 O O . ILE A 1 74 ? 8.29444 14.98141 24.41069 1.000 13.38581 94 ILE A O 1
ATOM 603 N N . ALA A 1 75 ? 6.31706 16.00552 24.91726 1.000 12.79101 95 ALA A N 1
ATOM 604 C CA . ALA A 1 75 ? 5.58199 15.48511 23.75819 1.000 13.55426 95 ALA A CA 1
ATOM 605 C C . ALA A 1 75 ? 5.14380 16.64689 22.88492 1.000 13.89640 95 ALA A C 1
ATOM 606 O O . ALA A 1 75 ? 4.46804 17.55523 23.37443 1.000 14.70439 95 ALA A O 1
ATOM 608 N N . LEU A 1 76 ? 5.50852 16.61313 21.59868 1.000 13.84377 96 LEU A N 1
ATOM 609 C CA . LEU A 1 76 ? 5.19019 17.68139 20.65563 1.000 14.65966 96 LEU A CA 1
ATOM 610 C C . LEU A 1 76 ? 4.25435 17.17495 19.56301 1.000 15.60977 96 LEU A C 1
ATOM 611 O O . LEU A 1 76 ? 4.50742 16.13011 18.95856 1.000 16.14667 96 LEU A O 1
ATOM 616 N N . HIS A 1 77 ? 3.16386 17.89415 19.32927 1.000 16.71253 97 HIS A N 1
ATOM 617 C CA . HIS A 1 77 ? 2.21364 17.42713 18.32534 1.000 18.06533 97 HIS A CA 1
ATOM 618 C C . HIS A 1 77 ? 2.74282 17.56351 16.89991 1.000 19.67078 97 HIS A C 1
ATOM 619 O O . HIS A 1 77 ? 3.34419 18.57442 16.53856 1.000 19.38917 97 HIS A O 1
ATOM 626 N N A ARG A 1 78 ? 2.51326 16.52979 16.08359 0.788 20.17084 98 ARG A N 1
ATOM 627 N N B ARG A 1 78 ? 2.50404 16.53595 16.08496 0.212 22.40269 98 ARG A N 1
ATOM 628 C CA A ARG A 1 78 ? 2.95146 16.51916 14.67794 0.788 21.88947 98 ARG A CA 1
ATOM 629 C CA B ARG A 1 78 ? 2.95964 16.52249 14.69756 0.212 25.82941 98 ARG A CA 1
ATOM 630 C C A ARG A 1 78 ? 1.83967 17.04184 13.77808 0.788 25.99522 98 ARG A C 1
ATOM 631 C C B ARG A 1 78 ? 1.85512 17.01797 13.77356 0.212 28.40077 98 ARG A C 1
ATOM 632 O O A ARG A 1 78 ? 0.64623 16.72336 13.95199 0.788 25.85836 98 ARG A O 1
ATOM 633 O O B ARG A 1 78 ? 0.67406 16.70829 13.96831 0.212 28.60869 98 ARG A O 1
ATOM 648 N N . LYS A 1 79 ? 2.25268 17.77425 12.74664 1.000 30.68263 99 LYS A N 1
ATOM 649 C CA . LYS A 1 79 ? 1.26427 18.35069 11.83737 1.000 37.51000 99 LYS A CA 1
ATOM 650 C C . LYS A 1 79 ? 0.60111 17.27626 10.97738 1.000 34.56731 99 LYS A C 1
ATOM 651 O O . LYS A 1 79 ? -0.60967 17.33697 10.72690 1.000 33.86722 99 LYS A O 1
ATOM 657 N N . VAL A 1 80 ? 1.37133 16.30074 10.50400 1.000 34.19884 100 VAL A N 1
ATOM 658 C CA . VAL A 1 80 ? 0.88295 15.21912 9.65654 1.000 34.91208 100 VAL A CA 1
ATOM 659 C C . VAL A 1 80 ? 1.23222 13.88650 10.30882 1.000 32.27756 100 VAL A C 1
ATOM 660 O O . VAL A 1 80 ? 2.40093 13.63096 10.60601 1.000 31.53799 100 VAL A O 1
ATOM 664 N N . GLY A 1 81 ? 0.23283 13.01854 10.49356 1.000 31.46956 101 GLY A N 1
ATOM 665 C CA . GLY A 1 81 ? 0.47821 11.72791 11.12820 1.000 30.40628 101 GLY A CA 1
ATOM 666 C C . GLY A 1 81 ? 1.25569 10.74835 10.26064 1.000 29.49564 101 GLY A C 1
ATOM 667 O O . GLY A 1 81 ? 1.35074 10.86491 9.03276 1.000 31.46956 101 GLY A O 1
ATOM 668 N N . THR A 1 82 ? 1.84656 9.75601 10.93303 1.000 26.70584 102 THR A N 1
ATOM 669 C CA . THR A 1 82 ? 2.50939 8.65856 10.24209 1.000 26.09260 102 THR A CA 1
ATOM 670 C C . THR A 1 82 ? 2.25097 7.35555 10.97169 1.000 24.90299 102 THR A C 1
ATOM 671 O O . THR A 1 82 ? 2.07264 7.35663 12.18552 1.000 25.82415 102 THR A O 1
ATOM 675 N N . ASN A 1 83 ? 2.26248 6.23705 10.24101 1.000 24.55821 103 ASN A N 1
ATOM 676 C CA . ASN A 1 83 ? 2.22569 4.94206 10.90665 1.000 26.82428 103 ASN A CA 1
ATOM 677 C C . ASN A 1 83 ? 3.61180 4.37546 11.18117 1.000 25.51886 103 ASN A C 1
ATOM 678 O O . ASN A 1 83 ? 3.71011 3.30889 11.78717 1.000 28.02441 103 ASN A O 1
ATOM 683 N N . VAL A 1 84 ? 4.66630 5.02428 10.74534 1.000 24.19237 104 VAL A N 1
ATOM 684 C CA . VAL A 1 84 ? 6.02250 4.54195 11.05851 1.000 22.80537 104 VAL A CA 1
ATOM 685 C C . VAL A 1 84 ? 6.44026 5.06464 12.43165 1.000 21.73418 104 VAL A C 1
ATOM 686 O O . VAL A 1 84 ? 6.14486 6.21722 12.77863 1.000 21.69471 104 VAL A O 1
ATOM 690 N N . VAL A 1 85 ? 7.13893 4.23316 13.21089 1.000 20.28401 105 VAL A N 1
ATOM 691 C CA . VAL A 1 85 ? 7.74499 4.64262 14.48909 1.000 18.76015 105 VAL A CA 1
ATOM 692 C C . VAL A 1 85 ? 9.25177 4.59611 14.32949 1.000 18.00216 105 VAL A C 1
ATOM 693 O O . VAL A 1 85 ? 9.78577 3.58310 13.88780 1.000 18.44168 105 VAL A O 1
ATOM 697 N N . VAL A 1 86 ? 9.90246 5.68235 14.66294 1.000 16.74412 106 VAL A N 1
ATOM 698 C CA . VAL A 1 86 ? 11.36801 5.71222 14.83042 1.000 16.69937 106 VAL A CA 1
ATOM 699 C C . VAL A 1 86 ? 11.65354 5.96467 16.30001 1.000 16.71253 106 VAL A C 1
ATOM 700 O O . VAL A 1 86 ? 11.03075 6.84857 16.91624 1.000 17.36524 106 VAL A O 1
ATOM 704 N N . ASP A 1 87 ? 12.62046 5.22065 16.85879 1.000 15.79926 107 ASP A N 1
ATOM 705 C CA . ASP A 1 87 ? 13.03956 5.36032 18.25472 1.000 14.45173 107 ASP A CA 1
ATOM 706 C C . ASP A 1 87 ? 14.56159 5.46797 18.22302 1.000 13.35687 107 ASP A C 1
ATOM 707 O O . ASP A 1 87 ? 15.23914 4.57747 17.69317 1.000 14.56227 107 ASP A O 1
ATOM 712 N N . LEU A 1 88 ? 15.06389 6.56018 18.74242 1.000 12.22779 108 LEU A N 1
ATOM 713 C CA . LEU A 1 88 ? 16.50698 6.87692 18.78032 1.000 12.94366 108 LEU A CA 1
ATOM 714 C C . LEU A 1 88 ? 16.87679 6.96865 20.26168 1.000 13.07525 108 LEU A C 1
ATOM 715 O O . LEU A 1 88 ? 16.41335 7.87973 20.95457 1.000 13.42003 108 LEU A O 1
ATOM 720 N N . ARG A 1 89 ? 17.72382 6.05417 20.75896 1.000 12.89892 109 ARG A N 1
ATOM 721 C CA . ARG A 1 89 ? 17.98713 6.00369 22.19559 1.000 14.16223 109 ARG A CA 1
ATOM 722 C C . ARG A 1 89 ? 19.46155 5.72903 22.44393 1.000 14.10959 109 ARG A C 1
ATOM 723 O O . ARG A 1 89 ? 20.16716 5.18519 21.58459 1.000 14.67544 109 ARG A O 1
ATOM 731 N N . LEU A 1 90 ? 19.92858 6.12348 23.62091 1.000 14.17538 110 LEU A N 1
ATOM 732 C CA . LEU A 1 90 ? 21.35005 5.89603 23.93321 1.000 14.49385 110 LEU A CA 1
ATOM 733 C C . LEU A 1 90 ? 21.66134 4.40298 23.84265 1.000 15.69662 110 LEU A C 1
ATOM 734 O O . LEU A 1 90 ? 20.86468 3.54921 24.23278 1.000 16.62041 110 LEU A O 1
ATOM 739 N N . LYS A 1 91 ? 22.87462 4.08866 23.38666 1.000 16.35986 111 LYS A N 1
ATOM 740 C CA . LYS A 1 91 ? 23.26839 2.69141 23.18231 1.000 19.96293 111 LYS A CA 1
ATOM 741 C C . LYS A 1 91 ? 23.24082 1.85354 24.47052 1.000 22.44479 111 LYS A C 1
ATOM 742 O O . LYS A 1 91 ? 23.04077 0.62600 24.40460 1.000 23.92918 111 LYS A O 1
ATOM 748 N N . GLY A 1 92 ? 23.49050 2.45419 25.63508 1.000 22.28425 112 GLY A N 1
ATOM 749 C CA . GLY A 1 92 ? 23.48157 1.56979 26.80454 1.000 23.57388 112 GLY A CA 1
ATOM 750 C C . GLY A 1 92 ? 22.10993 1.19327 27.34372 1.000 24.43188 112 GLY A C 1
ATOM 751 O O . GLY A 1 92 ? 22.03600 0.40711 28.30831 1.000 26.42158 112 GLY A O 1
ATOM 752 N N . LEU A 1 93 ? 21.02814 1.71340 26.74686 1.000 22.64482 113 LEU A N 1
ATOM 753 C CA . LEU A 1 93 ? 19.68774 1.41948 27.20507 1.000 21.78683 113 LEU A CA 1
ATOM 754 C C . LEU A 1 93 ? 19.15967 0.16393 26.52917 1.000 22.72378 113 LEU A C 1
ATOM 755 O O . LEU A 1 93 ? 19.64161 -0.25937 25.48161 1.000 23.34753 113 LEU A O 1
ATOM 760 N N . LYS A 1 94 ? 18.12034 -0.41358 27.11755 1.000 24.01078 114 LYS A N 1
ATOM 761 C CA . LYS A 1 94 ? 17.55619 -1.62757 26.53814 1.000 28.41921 114 LYS A CA 1
ATOM 762 C C . LYS A 1 94 ? 16.87116 -1.29795 25.22280 1.000 23.72127 114 LYS A C 1
ATOM 763 O O . LYS A 1 94 ? 16.36579 -0.19444 25.02673 1.000 23.69758 114 LYS A O 1
ATOM 769 N N . GLU A 1 95 ? 16.87053 -2.25865 24.30465 1.000 21.52364 115 GLU A N 1
ATOM 770 C CA . GLU A 1 95 ? 16.11770 -2.09104 23.06666 1.000 22.97382 115 GLU A CA 1
ATOM 771 C C . GLU A 1 95 ? 14.63648 -1.96231 23.41908 1.000 22.18424 115 GLU A C 1
ATOM 772 O O . GLU A 1 95 ? 14.18295 -2.47645 24.46773 1.000 23.04487 115 GLU A O 1
ATOM 778 N N . PRO A 1 96 ? 13.85965 -1.27046 22.57775 1.000 22.50533 116 PRO A N 1
ATOM 779 C CA . PRO A 1 96 ? 12.40612 -1.28147 22.74279 1.000 24.35819 116 PRO A CA 1
ATOM 780 C C . PRO A 1 96 ? 11.94983 -2.71973 22.83279 1.000 27.21116 116 PRO A C 1
ATOM 781 O O . PRO A 1 96 ? 12.41057 -3.58154 22.08494 1.000 27.50066 116 PRO A O 1
ATOM 785 N N . ARG A 1 97 ? 11.02704 -2.96460 23.76000 1.000 29.97465 117 ARG A N 1
ATOM 786 C CA . ARG A 1 97 ? 10.56306 -4.32672 24.01164 1.000 35.31000 117 ARG A CA 1
ATOM 787 C C . ARG A 1 97 ? 9.51989 -4.79675 23.00424 1.000 30.23259 117 ARG A C 1
ATOM 788 O O . ARG A 1 97 ? 9.30700 -6.01517 22.89182 1.000 31.52483 117 ARG A O 1
ATOM 796 N N . GLU A 1 98 ? 8.86099 -3.88668 22.28966 1.000 29.82201 118 GLU A N 1
ATOM 797 C CA . GLU A 1 98 ? 7.78650 -4.26543 21.36505 1.000 34.37521 118 GLU A CA 1
ATOM 798 C C . GLU A 1 98 ? 8.29579 -5.19198 20.26791 1.000 45.29000 118 GLU A C 1
ATOM 799 O O . GLU A 1 98 ? 9.46721 -5.14995 19.87941 1.000 39.80000 118 GLU A O 1
ATOM 805 N N . ASN A 1 99 ? 7.39094 -6.01519 19.74802 1.000 39.24000 119 ASN A N 1
ATOM 806 C CA . ASN A 1 99 ? 7.71476 -7.05541 18.77786 1.000 46.72000 119 ASN A CA 1
ATOM 807 C C . ASN A 1 99 ? 7.51017 -6.62146 17.33025 1.000 45.84000 119 ASN A C 1
ATOM 808 O O . ASN A 1 99 ? 7.65092 -7.44990 16.42463 1.000 41.90000 119 ASN A O 1
ATOM 813 N N . ASP A 1 100 ? 7.20205 -5.34694 17.07993 1.000 32.44602 120 ASP A N 1
ATOM 814 C CA . ASP A 1 100 ? 7.01483 -4.83250 15.73392 1.000 26.83481 120 ASP A CA 1
ATOM 815 C C . ASP A 1 100 ? 8.08785 -3.80964 15.37255 1.000 24.00288 120 ASP A C 1
ATOM 816 O O . ASP A 1 100 ? 7.92060 -3.04121 14.42692 1.000 24.77139 120 ASP A O 1
ATOM 821 N N . ILE A 1 101 ? 9.16569 -3.76165 16.13416 1.000 22.04475 121 ILE A N 1
ATOM 822 C CA . ILE A 1 101 ? 10.16833 -2.71373 15.96357 1.000 19.69710 121 ILE A CA 1
ATOM 823 C C . ILE A 1 101 ? 11.55176 -3.34964 16.04344 1.000 19.48918 121 ILE A C 1
ATOM 824 O O . ILE A 1 101 ? 11.79123 -4.24521 16.85719 1.000 21.03410 121 ILE A O 1
ATOM 829 N N . TRP A 1 102 ? 12.44087 -2.93018 15.15246 1.000 17.69423 122 TRP A N 1
ATOM 830 C CA . TRP A 1 102 ? 13.72633 -3.60034 14.96571 1.000 16.96783 122 TRP A CA 1
ATOM 831 C C . TRP A 1 102 ? 14.87108 -2.59861 14.89849 1.000 15.61240 122 TRP A C 1
ATOM 832 O O . TRP A 1 102 ? 14.70074 -1.44425 14.48566 1.000 16.63357 122 TRP A O 1
ATOM 843 N N . LEU A 1 103 ? 16.06917 -3.07986 15.24371 1.000 15.47817 123 LEU A N 1
ATOM 844 C CA . LEU A 1 103 ? 17.29126 -2.27305 15.12490 1.000 15.21235 123 LEU A CA 1
ATOM 845 C C . LEU A 1 103 ? 17.61752 -1.97639 13.66390 1.000 15.29920 123 LEU A C 1
ATOM 846 O O . LEU A 1 103 ? 17.83604 -2.91335 12.87420 1.000 16.27563 123 LEU A O 1
ATOM 851 N N . LEU A 1 104 ? 17.67915 -0.68547 13.31650 1.000 14.34646 124 LEU A N 1
ATOM 852 C CA . LEU A 1 104 ? 18.23563 -0.24831 12.03780 1.000 14.67018 124 LEU A CA 1
ATOM 853 C C . LEU A 1 104 ? 19.75811 -0.10459 12.08946 1.000 14.38857 124 LEU A C 1
ATOM 854 O O . LEU A 1 104 ? 20.45543 -0.55759 11.16760 1.000 15.59924 124 LEU A O 1
ATOM 859 N N . GLY A 1 105 ? 20.30513 0.52170 13.12602 1.000 14.30698 125 GLY A N 1
ATOM 860 C CA . GLY A 1 105 ? 21.75928 0.64880 13.18658 1.000 14.33593 125 GLY A CA 1
ATOM 861 C C . GLY A 1 105 ? 22.17480 1.61607 14.28807 1.000 14.29382 125 GLY A C 1
ATOM 862 O O . GLY A 1 105 ? 21.34264 2.23610 14.95349 1.000 14.75177 125 GLY A O 1
ATOM 863 N N . ALA A 1 106 ? 23.46841 1.69496 14.51684 1.000 14.71229 126 ALA A N 1
ATOM 864 C CA . ALA A 1 106 ? 24.04569 2.61605 15.48621 1.000 15.64925 126 ALA A CA 1
ATOM 865 C C . ALA A 1 106 ? 24.38397 3.93465 14.81723 1.000 16.48882 126 ALA A C 1
ATOM 866 O O . ALA A 1 106 ? 24.82665 3.97851 13.64615 1.000 18.64434 126 ALA A O 1
ATOM 868 N N . ILE A 1 107 ? 24.24989 5.02206 15.58520 1.000 16.29932 127 ILE A N 1
ATOM 869 C CA . ILE A 1 107 ? 24.79731 6.32349 15.19145 1.000 16.85992 127 ILE A CA 1
ATOM 870 C C . ILE A 1 107 ? 25.42637 6.93493 16.42687 1.000 17.23102 127 ILE A C 1
ATOM 871 O O . ILE A 1 107 ? 24.71925 7.44885 17.30305 1.000 17.16522 127 ILE A O 1
ATOM 876 N N . GLY A 1 108 ? 26.73787 6.94169 16.48385 1.000 18.74435 128 GLY A N 1
ATOM 877 C CA . GLY A 1 108 ? 27.37348 7.60162 17.59683 1.000 19.61551 128 GLY A CA 1
ATOM 878 C C . GLY A 1 108 ? 26.98597 7.00016 18.92582 1.000 19.34179 128 GLY A C 1
ATOM 879 O O . GLY A 1 108 ? 27.09802 5.79225 19.15637 1.000 20.33928 128 GLY A O 1
ATOM 880 N N . PRO A 1 109 ? 26.51605 7.85464 19.83741 1.000 17.24681 129 PRO A N 1
ATOM 881 C CA . PRO A 1 109 ? 26.16256 7.39766 21.17262 1.000 16.81780 129 PRO A CA 1
ATOM 882 C C . PRO A 1 109 ? 24.81785 6.70520 21.19887 1.000 14.78072 129 PRO A C 1
ATOM 883 O O . PRO A 1 109 ? 24.36495 6.32051 22.29127 1.000 15.57029 129 PRO A O 1
ATOM 887 N N . ARG A 1 110 ? 24.12017 6.61254 20.03795 1.000 13.85166 130 ARG A N 1
ATOM 888 C CA . ARG A 1 110 ? 22.71677 6.16480 19.98501 1.000 13.32265 130 ARG A CA 1
ATOM 889 C C . ARG A 1 110 ? 22.53362 4.95876 19.06706 1.000 13.21211 130 ARG A C 1
ATOM 890 O O . ARG A 1 110 ? 23.38921 4.61261 18.22778 1.000 14.05168 130 ARG A O 1
ATOM 898 N N . MET A 1 111 ? 21.34871 4.33811 19.20651 1.000 12.96471 131 MET A N 1
ATOM 899 C CA . MET A 1 111 ? 20.86051 3.30486 18.31810 1.000 13.40424 131 MET A CA 1
ATOM 900 C C . MET A 1 111 ? 19.51161 3.73770 17.77730 1.000 13.21738 131 MET A C 1
ATOM 901 O O . MET A 1 111 ? 18.73849 4.38526 18.48771 1.000 13.74902 131 MET A O 1
ATOM 906 N N . VAL A 1 112 ? 19.25311 3.40785 16.51670 1.000 13.22264 132 VAL A N 1
ATOM 907 C CA A VAL A 1 112 ? 17.99296 3.70834 15.84669 0.845 14.03326 132 VAL A CA 1
ATOM 908 C CA B VAL A 1 112 ? 17.98114 3.71098 15.86569 0.155 13.18316 132 VAL A CA 1
ATOM 909 C C . VAL A 1 112 ? 17.21375 2.41599 15.66753 1.000 13.66743 132 VAL A C 1
ATOM 910 O O . VAL A 1 112 ? 17.75378 1.44041 15.12861 1.000 14.09116 132 VAL A O 1
ATOM 917 N N . TYR A 1 113 ? 15.94048 2.43138 16.08339 1.000 14.07537 133 TYR A N 1
ATOM 918 C CA . TYR A 1 113 ? 15.02732 1.30930 15.91769 1.000 14.57280 133 TYR A CA 1
ATOM 919 C C . TYR A 1 113 ? 13.82667 1.82105 15.11786 1.000 14.80441 133 TYR A C 1
ATOM 920 O O . TYR A 1 113 ? 13.43078 2.99857 15.23386 1.000 14.95706 133 TYR A O 1
ATOM 929 N N . SER A 1 114 ? 13.19693 0.95011 14.33567 1.000 14.53859 134 SER A N 1
ATOM 930 C CA . SER A 1 114 ? 11.99360 1.40358 13.64945 1.000 15.79400 134 SER A CA 1
ATOM 931 C C . SER A 1 114 ? 11.07737 0.24499 13.32196 1.000 16.63884 134 SER A C 1
ATOM 932 O O . SER A 1 114 ? 11.50526 -0.91138 13.19432 1.000 17.75739 134 SER A O 1
ATOM 935 N N . THR A 1 115 ? 9.79976 0.58646 13.15295 1.000 17.78898 135 THR A N 1
ATOM 936 C CA . THR A 1 115 ? 8.80085 -0.35179 12.64845 1.000 19.27863 135 THR A CA 1
ATOM 937 C C . THR A 1 115 ? 8.88786 -0.51430 11.13333 1.000 20.46298 135 THR A C 1
ATOM 938 O O . THR A 1 115 ? 8.24616 -1.41796 10.59309 1.000 21.94210 135 THR A O 1
ATOM 942 N N . ASN A 1 116 ? 9.66314 0.32532 10.42278 1.000 20.66300 136 ASN A N 1
ATOM 943 C CA . ASN A 1 116 ? 9.74662 0.22067 8.95411 1.000 21.02358 136 ASN A CA 1
ATOM 944 C C . ASN A 1 116 ? 11.18365 0.60565 8.61802 1.000 20.73143 136 ASN A C 1
ATOM 945 O O . ASN A 1 116 ? 11.50421 1.78909 8.57380 1.000 20.87092 136 ASN A O 1
ATOM 950 N N . LEU A 1 117 ? 12.03775 -0.39333 8.43964 1.000 19.67078 137 LEU A N 1
ATOM 951 C CA . LEU A 1 117 ? 13.46694 -0.10287 8.31047 1.000 19.66815 137 LEU A CA 1
ATOM 952 C C . LEU A 1 117 ? 13.74787 0.72901 7.06432 1.000 21.20781 137 LEU A C 1
ATOM 953 O O . LEU A 1 117 ? 14.63415 1.59811 7.07288 1.000 21.98421 137 LEU A O 1
ATOM 958 N N . ASP A 1 118 ? 13.02182 0.45159 5.97155 1.000 23.60020 138 ASP A N 1
ATOM 959 C CA . ASP A 1 118 ? 13.22373 1.20876 4.74266 1.000 27.51646 138 ASP A CA 1
ATOM 960 C C . ASP A 1 118 ? 12.87351 2.67765 4.91832 1.000 25.21882 138 ASP A C 1
ATOM 961 O O . ASP A 1 118 ? 13.62732 3.56183 4.49550 1.000 25.87415 138 ASP A O 1
ATOM 966 N N . ALA A 1 119 ? 11.73242 2.96065 5.54957 1.000 23.38176 139 ALA A N 1
ATOM 967 C CA . ALA A 1 119 ? 11.36005 4.35308 5.78434 1.000 23.83444 139 ALA A CA 1
ATOM 968 C C . ALA A 1 119 ? 12.36361 5.02710 6.73056 1.000 23.87128 139 ALA A C 1
ATOM 969 O O . ALA A 1 119 ? 12.77319 6.18098 6.50348 1.000 25.71887 139 ALA A O 1
ATOM 971 N N . ALA A 1 120 ? 12.77711 4.32315 7.79124 1.000 20.93146 140 ALA A N 1
ATOM 972 C CA . ALA A 1 120 ? 13.72044 4.91629 8.73339 1.000 19.71553 140 ALA A CA 1
ATOM 973 C C . ALA A 1 120 ? 15.07026 5.19354 8.06952 1.000 21.94737 140 ALA A C 1
ATOM 974 O O . ALA A 1 120 ? 15.74075 6.18905 8.38556 1.000 21.92368 140 ALA A O 1
ATOM 976 N N . ARG A 1 121 ? 15.49834 4.30816 7.16531 1.000 23.62652 141 ARG A N 1
ATOM 977 C CA . ARG A 1 121 ? 16.70974 4.56699 6.39187 1.000 25.35568 141 ARG A CA 1
ATOM 978 C C . ARG A 1 121 ? 16.61923 5.88755 5.65594 1.000 27.76386 141 ARG A C 1
ATOM 979 O O . ARG A 1 121 ? 17.60406 6.64834 5.60748 1.000 28.40604 141 ARG A O 1
ATOM 987 N N . ARG A 1 122 ? 15.46138 6.15965 5.04337 1.000 31.76961 142 ARG A N 1
ATOM 988 C CA . ARG A 1 122 ? 15.29625 7.41266 4.30980 1.000 38.05000 142 ARG A CA 1
ATOM 989 C C . ARG A 1 122 ? 15.40212 8.61587 5.23391 1.000 33.05397 142 ARG A C 1
ATOM 990 O O . ARG A 1 122 ? 15.99311 9.63922 4.86756 1.000 32.83815 142 ARG A O 1
ATOM 998 N N . ALA A 1 123 ? 14.85099 8.50512 6.44796 1.000 28.61396 143 ALA A N 1
ATOM 999 C CA . ALA A 1 123 ? 14.95251 9.58563 7.42975 1.000 25.36883 143 ALA A CA 1
ATOM 1000 C C . ALA A 1 123 ? 16.35663 9.72899 8.00364 1.000 23.40281 143 ALA A C 1
ATOM 1001 O O . ALA A 1 123 ? 16.67875 10.79076 8.53322 1.000 23.03961 143 ALA A O 1
ATOM 1003 N N . CYS A 1 124 ? 17.20276 8.70725 7.90064 1.000 22.22635 144 CYS A N 1
ATOM 1004 C CA . CYS A 1 124 ? 18.52091 8.76640 8.54388 1.000 23.09488 144 CYS A CA 1
ATOM 1005 C C . CYS A 1 124 ? 19.59526 9.25152 7.56486 1.000 21.94211 144 CYS A C 1
ATOM 1006 O O . CYS A 1 124 ? 20.54033 8.53129 7.20092 1.000 24.16605 144 CYS A O 1
ATOM 1009 N N . ASP A 1 125 ? 19.47557 10.50673 7.18254 1.000 19.59446 145 ASP A N 1
ATOM 1010 C CA . ASP A 1 125 ? 20.46340 11.10199 6.28581 1.000 20.14189 145 ASP A CA 1
ATOM 1011 C C . ASP A 1 125 ? 21.51983 11.85843 7.10104 1.000 19.24968 145 ASP A C 1
ATOM 1012 O O . ASP A 1 125 ? 21.60044 11.72493 8.33012 1.000 18.58644 145 ASP A O 1
ATOM 1017 N N . ARG A 1 126 ? 22.28346 12.72261 6.44065 1.000 20.09715 146 ARG A N 1
ATOM 1018 C CA . ARG A 1 126 ? 23.35863 13.45895 7.10674 1.000 22.52639 146 ARG A CA 1
ATOM 1019 C C . ARG A 1 126 ? 22.83587 14.29895 8.27557 1.000 19.68657 146 ARG A C 1
ATOM 1020 O O . ARG A 1 126 ? 23.48971 14.41693 9.32451 1.000 18.18376 146 ARG A O 1
ATOM 1028 N N . ARG A 1 127 ? 21.64433 14.90557 8.12154 1.000 18.64435 147 ARG A N 1
ATOM 1029 C CA . ARG A 1 127 ? 21.14709 15.73079 9.20750 1.000 19.23389 147 ARG A CA 1
ATOM 1030 C C . ARG A 1 127 ? 20.81120 14.87929 10.41033 1.000 17.26523 147 ARG A C 1
ATOM 1031 O O . ARG A 1 127 ? 21.05301 15.29823 11.55989 1.000 16.82570 147 ARG A O 1
ATOM 1039 N N . MET A 1 128 ? 20.28604 13.67020 10.17537 1.000 15.98086 148 MET A N 1
ATOM 1040 C CA . MET A 1 128 ? 20.01753 12.77428 11.29937 1.000 14.80178 148 MET A CA 1
ATOM 1041 C C . MET A 1 128 ? 21.31393 12.30983 11.94457 1.000 13.60426 148 MET A C 1
ATOM 1042 O O . MET A 1 128 ? 21.39727 12.16068 13.16962 1.000 13.94904 148 MET A O 1
ATOM 1047 N N . VAL A 1 129 ? 22.32454 11.98302 11.13574 1.000 13.06473 149 VAL A N 1
ATOM 1048 C CA . VAL A 1 129 ? 23.60214 11.55672 11.72309 1.000 13.71743 149 VAL A CA 1
ATOM 1049 C C . VAL A 1 129 ? 24.17638 12.67058 12.59206 1.000 13.69901 149 VAL A C 1
ATOM 1050 O O . VAL A 1 129 ? 24.59879 12.42826 13.73494 1.000 14.49121 149 VAL A O 1
ATOM 1054 N N . THR A 1 130 ? 24.21347 13.90113 12.06472 1.000 13.09894 150 THR A N 1
ATOM 1055 C CA . THR A 1 130 ? 24.74219 14.98059 12.88935 1.000 14.13854 150 THR A CA 1
ATOM 1056 C C . THR A 1 130 ? 23.93290 15.12348 14.17343 1.000 13.49373 150 THR A C 1
ATOM 1057 O O . THR A 1 130 ? 24.51346 15.23946 15.25580 1.000 14.44647 150 THR A O 1
ATOM 1061 N N . PHE A 1 131 ? 22.59037 15.12024 14.07897 1.000 13.23053 151 PHE A N 1
ATOM 1062 C CA . PHE A 1 131 ? 21.74359 15.25368 15.26045 1.000 12.98051 151 PHE A CA 1
ATOM 1063 C C . PHE A 1 131 ? 22.03668 14.16814 16.31045 1.000 12.41465 151 PHE A C 1
ATOM 1064 O O . PHE A 1 131 ? 22.07347 14.45307 17.51293 1.000 13.34107 151 PHE A O 1
ATOM 1072 N N . ALA A 1 132 ? 22.14962 12.91786 15.88493 1.000 11.83563 152 ALA A N 1
ATOM 1073 C CA . ALA A 1 132 ? 22.39220 11.84766 16.86070 1.000 12.59625 152 ALA A CA 1
ATOM 1074 C C . ALA A 1 132 ? 23.69883 12.05292 17.62207 1.000 12.93576 152 ALA A C 1
ATOM 1075 O O . ALA A 1 132 ? 23.82770 11.61735 18.77252 1.000 13.67795 152 ALA A O 1
ATOM 1077 N N . HIS A 1 133 ? 24.67135 12.67065 16.96540 1.000 12.89891 153 HIS A N 1
ATOM 1078 C CA . HIS A 1 133 ? 25.92461 13.00874 17.65752 1.000 13.04894 153 HIS A CA 1
ATOM 1079 C C . HIS A 1 133 ? 25.83575 14.30049 18.47429 1.000 14.70176 153 HIS A C 1
ATOM 1080 O O . HIS A 1 133 ? 26.56465 14.43786 19.47705 1.000 16.57040 153 HIS A O 1
ATOM 1087 N N . THR A 1 134 ? 25.01983 15.29220 18.06504 1.000 14.52543 154 THR A N 1
ATOM 1088 C CA . THR A 1 134 ? 25.01277 16.58829 18.74995 1.000 16.21247 154 THR A CA 1
ATOM 1089 C C . THR A 1 134 ? 23.96804 16.71657 19.84572 1.000 16.30195 154 THR A C 1
ATOM 1090 O O . THR A 1 134 ? 24.15928 17.50408 20.77484 1.000 17.74686 154 THR A O 1
ATOM 1094 N N . ALA A 1 135 ? 22.87521 15.96724 19.77235 1.000 14.92811 155 ALA A N 1
ATOM 1095 C CA . ALA A 1 135 ? 21.84095 16.09870 20.79009 1.000 15.35974 155 ALA A CA 1
ATOM 1096 C C . ALA A 1 135 ? 22.41295 15.74603 22.15353 1.000 16.31775 155 ALA A C 1
ATOM 1097 O O . ALA A 1 135 ? 23.18040 14.78408 22.27083 1.000 16.45460 155 ALA A O 1
ATOM 1099 N N . PRO A 1 136 ? 22.01733 16.45245 23.20826 1.000 17.80477 156 PRO A N 1
ATOM 1100 C CA . PRO A 1 136 ? 22.58090 16.17676 24.54232 1.000 18.51802 156 PRO A CA 1
ATOM 1101 C C . PRO A 1 136 ? 22.28394 14.76072 25.02623 1.000 18.79699 156 PRO A C 1
ATOM 1102 O O . PRO A 1 136 ? 21.24636 14.16935 24.70867 1.000 16.41513 156 PRO A O 1
ATOM 1106 N N . ASP A 1 137 ? 23.20076 14.22470 25.83705 1.000 22.58165 157 ASP A N 1
ATOM 1107 C CA . ASP A 1 137 ? 22.96488 12.89488 26.37833 1.000 25.78730 157 ASP A CA 1
ATOM 1108 C C . ASP A 1 137 ? 21.73429 12.85819 27.28380 1.000 23.65284 157 ASP A C 1
ATOM 1109 O O . ASP A 1 137 ? 21.20396 11.78576 27.50923 1.000 23.96866 157 ASP A O 1
ATOM 1114 N N . CYS A 1 138 ? 21.26085 13.99832 27.78101 1.000 23.03434 158 CYS A N 1
ATOM 1115 C CA . CYS A 1 138 ? 20.05848 13.96550 28.61381 1.000 22.50007 158 CYS A CA 1
ATOM 1116 C C . CYS A 1 138 ? 18.83460 13.53633 27.80261 1.000 17.73108 158 CYS A C 1
ATOM 1117 O O . CYS A 1 138 ? 17.83915 13.06765 28.38654 1.000 17.30734 158 CYS A O 1
ATOM 1120 N N . ALA A 1 139 ? 18.86817 13.69884 26.47335 1.000 15.14919 159 ALA A N 1
ATOM 1121 C CA . ALA A 1 139 ? 17.77534 13.22695 25.61043 1.000 13.88325 159 ALA A CA 1
ATOM 1122 C C . ALA A 1 139 ? 17.97012 11.73195 25.38567 1.000 14.05169 159 ALA A C 1
ATOM 1123 O O . ALA A 1 139 ? 18.48838 11.27515 24.36801 1.000 15.13339 159 ALA A O 1
ATOM 1125 N N A GLU A 1 140 ? 17.57935 10.94864 26.39371 0.535 12.92261 160 GLU A N 1
ATOM 1126 N N B GLU A 1 140 ? 17.57855 10.94735 26.38488 0.465 14.42278 160 GLU A N 1
ATOM 1127 C CA A GLU A 1 140 ? 17.95582 9.53694 26.44954 0.535 13.39371 160 GLU A CA 1
ATOM 1128 C CA B GLU A 1 140 ? 17.97207 9.54371 26.46477 0.465 15.47817 160 GLU A CA 1
ATOM 1129 C C A GLU A 1 140 ? 17.19385 8.70191 25.43596 0.535 12.69100 160 GLU A C 1
ATOM 1130 C C B GLU A 1 140 ? 17.17830 8.63819 25.53095 0.465 13.36213 160 GLU A C 1
ATOM 1131 O O A GLU A 1 140 ? 17.77065 7.80842 24.80875 0.535 13.06999 160 GLU A O 1
ATOM 1132 O O B GLU A 1 140 ? 17.72712 7.63223 25.05983 0.465 13.10420 160 GLU A O 1
ATOM 1143 N N . ILE A 1 141 ? 15.89610 8.93579 25.30958 1.000 12.78048 161 ILE A N 1
ATOM 1144 C CA . ILE A 1 141 ? 15.05307 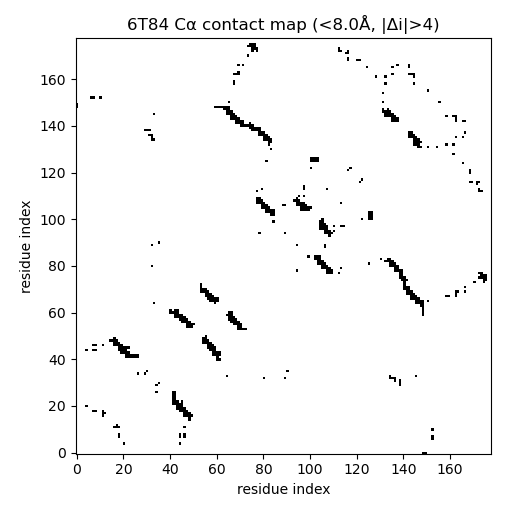8.18491 24.38940 1.000 12.83575 161 ILE A CA 1
ATOM 1145 C C . ILE A 1 141 ? 14.21544 9.22539 23.65707 1.000 12.34885 161 ILE A C 1
ATOM 1146 O O . ILE A 1 141 ? 13.55381 10.05690 24.28647 1.000 13.84903 161 ILE A O 1
ATOM 1151 N N . MET A 1 142 ? 14.25431 9.20124 22.32554 1.000 13.10157 162 MET A N 1
ATOM 1152 C CA . MET A 1 142 ? 13.42519 10.05895 21.48371 1.000 13.92009 162 MET A CA 1
ATOM 1153 C C . MET A 1 142 ? 12.67325 9.15520 20.52926 1.000 13.20159 162 MET A C 1
ATOM 1154 O O . MET A 1 142 ? 13.25963 8.22800 19.95288 1.000 13.76744 162 MET A O 1
ATOM 1159 N N . TRP A 1 143 ? 11.37752 9.43118 20.31157 1.000 13.47530 163 TRP A N 1
ATOM 1160 C CA . TRP A 1 143 ? 10.61193 8.54397 19.44964 1.000 14.49648 163 TRP A CA 1
ATOM 1161 C C . TRP A 1 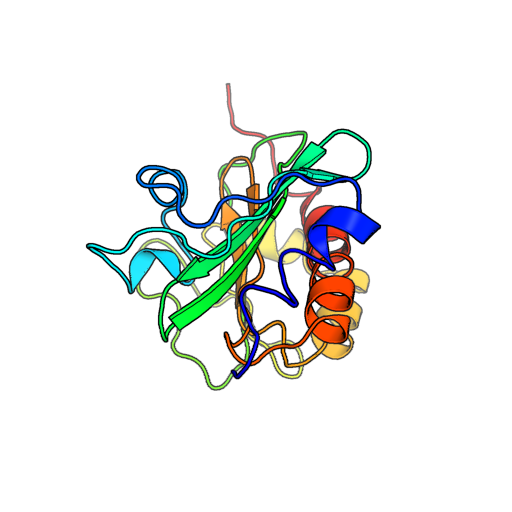143 ? 9.39227 9.28580 18.96600 1.000 15.03075 163 TRP A C 1
ATOM 1162 O O . TRP A 1 143 ? 9.02400 10.31425 19.52266 1.000 15.95981 163 TRP A O 1
ATOM 1173 N N . ASN A 1 144 ? 8.77232 8.76076 17.92719 1.000 15.29394 164 ASN A N 1
ATOM 1174 C CA . ASN A 1 144 ? 7.47394 9.27943 17.54113 1.000 16.45987 164 ASN A CA 1
ATOM 1175 C C . ASN A 1 144 ? 6.40797 8.20319 17.58968 1.000 16.95467 164 ASN A C 1
ATOM 1176 O O . ASN A 1 144 ? 6.67146 6.99499 17.54650 1.000 16.81781 164 ASN A O 1
ATOM 1181 N N . GLU A 1 145 ? 5.17246 8.69352 17.71434 1.000 17.96005 165 GLU A N 1
ATOM 1182 C CA . GLU A 1 145 ? 3.96827 7.89085 17.53161 1.000 19.17599 165 GLU A CA 1
ATOM 1183 C C . GLU A 1 145 ? 3.18374 8.56520 16.41129 1.000 20.24980 165 GLU A C 1
ATOM 1184 O O . GLU A 1 145 ? 3.72001 9.40332 15.68663 1.000 21.01568 165 GLU A O 1
ATOM 1190 N N . GLN A 1 146 ? 1.90665 8.20124 16.23470 1.000 20.88935 166 GLN A N 1
ATOM 1191 C CA . GLN A 1 146 ? 1.24820 8.65241 15.02506 1.000 22.74220 166 GLN A CA 1
ATOM 1192 C C . GLN A 1 146 ? 1.22729 10.17681 14.89949 1.000 23.00539 166 GLN A C 1
ATOM 1193 O O . GLN A 1 146 ? 1.53482 10.72675 13.83554 1.000 24.43977 166 GLN A O 1
ATOM 1199 N N . ASN A 1 147 ? 0.83084 10.87668 15.96637 1.000 21.38678 167 ASN A N 1
ATOM 1200 C CA . ASN A 1 147 ? 0.64339 12.31260 15.92780 1.000 20.57089 167 ASN A CA 1
ATOM 1201 C C . ASN A 1 147 ? 1.52307 13.08854 16.89207 1.000 19.24968 167 ASN A C 1
ATOM 1202 O O . ASN A 1 147 ? 1.25118 14.27782 17.14909 1.000 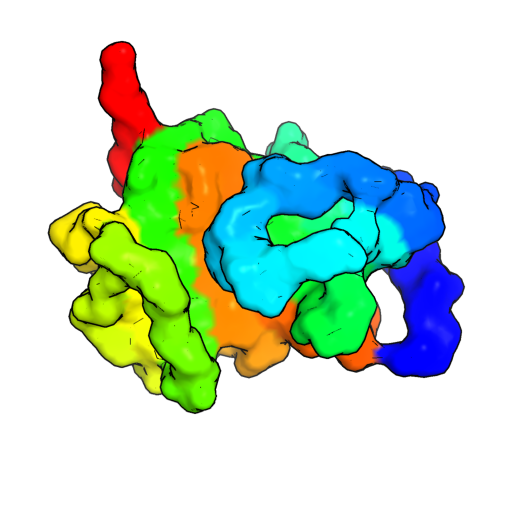19.08650 167 ASN A O 1
ATOM 1207 N N . TRP A 1 148 ? 2.57899 12.44852 17.41306 1.000 18.16007 168 TRP A N 1
ATOM 1208 C CA . TRP A 1 148 ? 3.40235 13.07742 18.43989 1.000 17.44420 168 TRP A CA 1
ATOM 1209 C C . TRP A 1 148 ? 4.86088 12.66211 18.26497 1.000 16.77307 168 TRP A C 1
ATOM 1210 O O . TRP A 1 148 ? 5.13477 11.54455 17.83448 1.000 17.94952 168 TRP A O 1
ATOM 1221 N N . THR A 1 149 ? 5.77147 13.54533 18.61214 1.000 15.86243 169 THR A N 1
ATOM 1222 C CA . THR A 1 149 ? 7.19942 13.22297 18.70433 1.000 14.72545 169 THR A CA 1
ATOM 1223 C C . THR A 1 149 ? 7.56229 13.56677 20.14304 1.000 13.40424 169 THR A C 1
ATOM 1224 O O . THR A 1 149 ? 7.16570 14.63229 20.65773 1.000 13.90693 169 THR A O 1
ATOM 1228 N N . LEU A 1 150 ? 8.33168 12.66674 20.79664 1.000 13.35686 170 LEU A N 1
ATOM 1229 C CA . LEU A 1 150 ? 8.59006 12.73507 22.23291 1.000 13.18579 170 LEU A CA 1
ATOM 1230 C C . LEU A 1 150 ? 10.06696 12.57105 22.55675 1.000 12.61993 170 LEU A C 1
ATOM 1231 O O . LEU A 1 150 ? 10.81754 11.87341 21.84642 1.000 13.09104 170 LEU A O 1
ATOM 1236 N N A VAL A 1 151 ? 10.48240 13.22002 23.63200 0.375 11.99881 171 VAL A N 1
ATOM 1237 N N B VAL A 1 151 ? 10.46501 13.20429 23.65130 0.625 12.26463 171 VAL A N 1
ATOM 1238 C CA A VAL A 1 151 ? 11.79559 12.99462 24.22025 0.375 11.90932 171 VAL A CA 1
ATOM 1239 C CA B VAL A 1 151 ? 11.79740 13.04658 24.22584 0.625 12.64889 171 VAL A CA 1
ATOM 1240 C C A VAL A 1 151 ? 11.60929 12.68463 25.69796 0.375 12.67520 171 VAL A C 1
ATOM 1241 C C B VAL A 1 151 ? 11.64204 12.72846 25.71260 0.625 12.91997 171 VAL A C 1
ATOM 1242 O O A VAL A 1 151 ? 10.78165 13.30173 26.37613 0.375 13.78060 171 VAL A O 1
ATOM 1243 O O B VAL A 1 151 ? 10.89998 13.41531 26.42629 0.625 14.44120 171 VAL A O 1
ATOM 1250 N N . ALA A 1 152 ? 12.36714 11.70863 26.18678 1.000 12.67784 172 ALA A N 1
ATOM 1251 C CA . ALA A 1 152 ? 12.40853 11.36417 27.59389 1.000 13.98326 172 ALA A CA 1
ATOM 1252 C C . ALA A 1 152 ? 13.79138 11.68717 28.13139 1.000 14.78598 172 ALA A C 1
ATOM 1253 O O . ALA A 1 152 ? 14.81424 11.36098 27.49519 1.000 14.65439 172 ALA A O 1
ATOM 1255 N N A MET A 1 153 ? 13.84521 12.35846 29.27333 0.538 15.21498 173 MET A N 1
ATOM 1256 N N B MET A 1 153 ? 13.83013 12.28164 29.31274 0.462 15.38869 173 MET A N 1
ATOM 1257 C CA A MET A 1 153 ? 15.08754 12.68473 29.96067 0.538 15.53344 173 MET A CA 1
ATOM 1258 C CA B MET A 1 153 ? 15.05126 12.68956 29.98985 0.462 15.51502 173 MET A CA 1
ATOM 1259 C C A MET A 1 153 ? 14.98143 12.33098 31.43295 0.538 16.33880 173 MET A C 1
ATOM 1260 C C B MET A 1 153 ? 14.98515 12.25386 31.43744 0.462 16.26511 173 MET A C 1
ATOM 1261 O O A MET A 1 153 ? 13.88264 12.10124 31.95571 0.538 15.79400 173 MET A O 1
ATOM 1262 O O B MET A 1 153 ? 13.90984 11.92361 31.95572 0.462 16.21247 173 MET A O 1
ATOM 1271 N N . PRO A 1 154 ? 16.09446 12.31744 32.16127 1.000 16.83360 174 PRO A N 1
ATOM 1272 C CA . PRO A 1 154 ? 16.01171 12.05283 33.61169 1.000 17.76003 174 PRO A CA 1
ATOM 1273 C C . PRO A 1 154 ? 15.13904 13.08792 34.33865 1.000 18.14955 174 PRO A C 1
ATOM 1274 O O . PRO A 1 154 ? 15.09364 14.26376 33.97448 1.000 17.61001 174 PRO A O 1
ATOM 1278 N N . VAL A 1 155 ? 14.46738 12.63309 35.40975 1.000 20.14453 175 VAL A N 1
ATOM 1279 C CA . VAL A 1 155 ? 13.61410 13.53972 36.18643 1.000 24.28450 175 VAL A CA 1
ATOM 1280 C C . VAL A 1 155 ? 14.43653 14.55073 36.93420 1.000 24.47399 175 VAL A C 1
ATOM 1281 O O . VAL A 1 155 ? 13.92223 15.58993 37.34553 1.000 27.56646 175 VAL A O 1
ATOM 1285 N N . THR A 1 156 ? 15.68834 14.26509 37.16972 1.000 24.01604 176 THR A N 1
ATOM 1286 C CA . THR A 1 156 ? 16.59369 15.21436 37.79983 1.000 26.19262 176 THR A CA 1
ATOM 1287 C C . THR A 1 156 ? 17.03330 16.32333 36.84811 1.000 25.86363 176 THR A C 1
ATOM 1288 O O . THR A 1 156 ? 17.83661 17.17162 37.24489 1.000 27.49803 176 THR A O 1
ATOM 1292 N N A SER A 1 157 ? 16.52763 16.34204 35.61489 0.718 24.20027 177 SER A N 1
ATOM 1293 N N B SER A 1 157 ? 16.50544 16.35052 35.61832 0.282 24.97405 177 SER A N 1
ATOM 1294 C CA A SER A 1 157 ? 16.90537 17.41299 34.71789 0.718 22.76062 177 SER A CA 1
ATOM 1295 C CA B SER A 1 157 ? 16.83046 17.42064 34.68433 0.282 23.95814 177 SER A CA 1
ATOM 1296 C C A SER A 1 157 ? 16.43178 18.74312 35.29947 0.718 22.35269 177 SER A C 1
ATOM 1297 C C B SER A 1 157 ? 16.36361 18.76273 35.24175 0.282 23.71337 177 SER A C 1
ATOM 1298 O O A SER A 1 157 ? 15.47393 18.80788 36.05928 0.718 22.93433 177 SER A O 1
ATOM 1299 O O B SER A 1 157 ? 15.36874 18.84707 35.96434 0.282 24.25554 177 SER A O 1
ATOM 1304 N N . ASN A 1 158 ? 17.08664 19.82340 34.88980 1.000 23.58967 178 ASN A N 1
ATOM 1305 C CA . ASN A 1 158 ? 16.83902 21.15760 35.41755 1.000 24.79244 178 ASN A CA 1
ATOM 1306 C C . ASN A 1 158 ? 16.29267 22.04745 34.32754 1.000 20.52089 178 ASN A C 1
ATOM 1307 O O . ASN A 1 158 ? 16.13280 21.58974 33.19347 1.000 19.45233 178 ASN A O 1
ATOM 1312 N N . ARG A 1 159 ? 16.01898 23.34079 34.65521 1.000 20.12610 179 ARG A N 1
ATOM 1313 C CA . ARG A 1 159 ? 15.32596 24.17530 33.66920 1.000 20.33140 179 ARG A CA 1
ATOM 1314 C C . ARG A 1 159 ? 16.10676 24.39936 32.39871 1.000 18.14955 179 ARG A C 1
ATOM 1315 O O . ARG A 1 159 ? 15.50493 24.46203 31.32572 1.000 18.42063 179 ARG A O 1
ATOM 1323 N N . ALA A 1 160 ? 17.43030 24.48736 32.48675 1.000 17.89162 180 ALA A N 1
ATOM 1324 C CA . ALA A 1 160 ? 18.21739 24.58673 31.26356 1.000 17.32050 180 ALA A CA 1
ATOM 1325 C C . ALA A 1 160 ? 18.04893 23.31902 30.42673 1.000 17.88372 180 ALA A C 1
ATOM 1326 O O . ALA A 1 160 ? 17.94518 23.40111 29.20722 1.000 17.83372 180 ALA A O 1
ATOM 1328 N N . GLN A 1 161 ? 17.96982 22.15368 31.06977 1.000 18.42853 181 GLN A N 1
ATOM 1329 C CA . GLN A 1 161 ? 17.74449 20.91800 30.32830 1.000 19.66815 181 GLN A CA 1
ATOM 1330 C C . GLN A 1 161 ? 16.32381 20.84625 29.76424 1.000 16.70990 181 GLN A C 1
ATOM 1331 O O . GLN A 1 161 ? 16.13073 20.27845 28.67926 1.000 17.39945 181 GLN A O 1
ATOM 1337 N N . TRP A 1 162 ? 15.32825 21.42085 30.45823 1.000 14.90179 182 TRP A N 1
ATOM 1338 C CA . TRP A 1 162 ? 13.98288 21.46984 29.87296 1.000 13.79903 182 TRP A CA 1
ATOM 1339 C C . TRP A 1 162 ? 13.98141 22.34160 28.63779 1.000 13.93852 182 TRP A C 1
ATOM 1340 O O . TRP A 1 162 ? 13.40385 21.95530 27.60995 1.000 14.54385 182 TRP A O 1
ATOM 1351 N N . ASP A 1 163 ? 14.65859 23.49873 28.68376 1.000 14.43068 183 ASP A N 1
ATOM 1352 C CA . ASP A 1 163 ? 14.75649 24.33111 27.48038 1.000 15.17814 183 ASP A CA 1
ATOM 1353 C C . ASP A 1 163 ? 15.50429 23.60011 26.35822 1.000 16.51777 183 ASP A C 1
ATOM 1354 O O . ASP A 1 163 ? 15.08214 23.65150 25.19964 1.000 17.49157 183 ASP A O 1
ATOM 1359 N N . GLU A 1 164 ? 16.61461 22.90866 26.66983 1.000 17.93373 184 GLU A N 1
ATOM 1360 C CA . GLU A 1 164 ? 17.28392 22.19345 25.60924 1.000 21.51048 184 GLU A CA 1
ATOM 1361 C C . GLU A 1 164 ? 16.40956 21.05608 25.08984 1.000 19.02597 184 GLU A C 1
ATOM 1362 O O . GLU A 1 164 ? 16.43141 20.73091 23.90725 1.000 18.78910 184 GLU A O 1
ATOM 1368 N N . GLY A 1 165 ? 15.56699 20.48142 25.95358 1.000 18.25219 185 GLY A N 1
ATOM 1369 C CA . GLY A 1 165 ? 14.66817 19.42310 25.50720 1.000 18.52327 185 GLY A CA 1
ATOM 1370 C C . GLY A 1 165 ? 13.62573 19.92380 24.53117 1.000 17.40735 185 GLY A C 1
ATOM 1371 O O . GLY A 1 165 ? 13.26266 19.21386 23.57707 1.000 17.47052 185 GLY A O 1
ATOM 1372 N N . LEU A 1 166 ? 13.09945 21.13722 24.76880 1.000 17.08363 186 LEU A N 1
ATOM 1373 C CA . LEU A 1 166 ? 12.19066 21.72294 23.77486 1.000 18.17586 186 LEU A CA 1
ATOM 1374 C C . LEU A 1 166 ? 12.88742 21.84858 22.44083 1.000 17.71528 186 LEU A C 1
ATOM 1375 O O . LEU A 1 166 ? 12.30327 21.51864 21.41345 1.000 18.01532 186 LEU A O 1
ATOM 1380 N N A ARG A 1 167 ? 14.13571 22.32889 22.43076 0.536 18.41800 187 ARG A N 1
ATOM 1381 N N B ARG A 1 167 ? 14.12180 22.35285 22.42881 0.464 16.75464 187 ARG A N 1
ATOM 1382 C CA A ARG A 1 167 ? 14.84085 22.44683 21.15545 0.536 19.97082 187 ARG A CA 1
ATOM 1383 C CA B ARG A 1 167 ? 14.83795 22.43194 21.16063 0.464 16.64937 187 ARG A CA 1
ATOM 1384 C C A ARG A 1 167 ? 15.09885 21.07838 20.53881 0.536 18.50485 187 ARG A C 1
ATOM 1385 C C B ARG A 1 167 ? 15.00370 21.05006 20.55301 0.464 16.60199 187 ARG A C 1
ATOM 1386 O O A ARG A 1 167 ? 15.02255 20.91781 19.31029 0.536 19.42864 187 ARG A O 1
ATOM 1387 O O B ARG A 1 167 ? 14.76568 20.84856 19.35350 0.464 17.10731 187 ARG A O 1
ATOM 1402 N N . THR A 1 168 ? 15.43450 20.08268 21.37017 1.000 16.53093 188 THR A N 1
ATOM 1403 C CA . THR A 1 168 ? 15.73107 18.74872 20.85296 1.000 16.22563 188 THR A CA 1
ATOM 1404 C C . THR A 1 168 ? 14.49037 18.10521 20.22758 1.000 16.22037 188 THR A C 1
ATOM 1405 O O . THR A 1 168 ? 14.57470 17.51897 19.13806 1.000 16.85728 188 THR A O 1
ATOM 1409 N N . VAL A 1 169 ? 13.33353 18.17823 20.91485 1.000 16.41512 189 VAL A N 1
ATOM 1410 C CA . VAL A 1 169 ? 12.14493 17.53707 20.37003 1.000 16.61778 189 VAL A CA 1
ATOM 1411 C C . VAL A 1 169 ? 11.72414 18.20112 19.07159 1.000 16.88097 189 VAL A C 1
ATOM 1412 O O . VAL A 1 169 ? 11.26501 17.52555 18.14565 1.000 17.27312 189 VAL A O 1
ATOM 1416 N N . ARG A 1 170 ? 11.88044 19.52973 18.98813 1.000 16.93888 190 ARG A N 1
ATOM 1417 C CA . ARG A 1 170 ? 11.57213 20.24883 17.74730 1.000 17.99163 190 ARG A CA 1
ATOM 1418 C C . ARG A 1 170 ? 12.49005 19.79620 16.62445 1.000 17.40998 190 ARG A C 1
ATOM 1419 O O . ARG A 1 170 ? 12.03385 19.56712 15.50679 1.000 18.46800 190 ARG A O 1
ATOM 1427 N N . GLN A 1 171 ? 13.78004 19.65809 16.90638 1.000 16.28617 191 GLN A N 1
ATOM 1428 C CA . GLN A 1 171 ? 14.71100 19.23452 15.87256 1.000 16.50198 191 GLN A CA 1
ATOM 1429 C C . GLN A 1 171 ? 14.42692 17.80848 15.42499 1.000 16.20458 191 GLN A C 1
ATOM 1430 O O . GLN A 1 171 ? 14.49587 17.50474 14.22805 1.000 17.11258 191 GLN A O 1
ATOM 1436 N N . PHE A 1 172 ? 14.18756 16.90329 16.37114 1.000 15.73873 192 PHE A N 1
ATOM 1437 C CA . PHE A 1 172 ? 13.87438 15.52429 16.00472 1.000 14.91758 192 PHE A CA 1
ATOM 1438 C C . PHE A 1 172 ? 12.57578 15.45114 15.20629 1.000 15.15445 192 PHE A C 1
ATOM 1439 O O . PHE A 1 172 ? 12.49057 14.73269 14.19907 1.000 15.45975 192 PH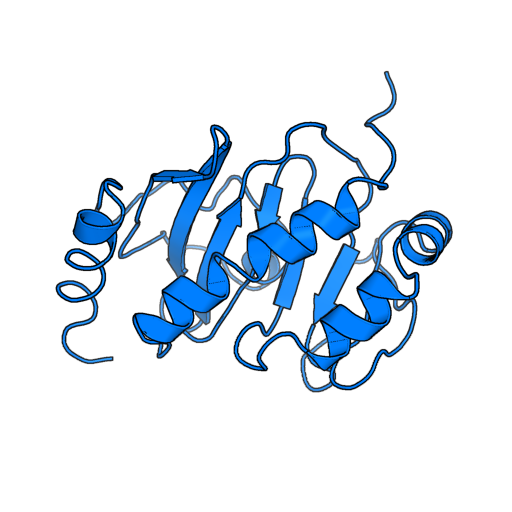E A O 1
ATOM 1447 N N . ASN A 1 173 ? 11.56333 16.19325 15.62191 1.000 15.82295 193 ASN A N 1
ATOM 1448 C CA . ASN A 1 173 ? 10.31648 16.22973 14.87002 1.000 17.43630 193 ASN A CA 1
ATOM 1449 C C . ASN A 1 173 ? 10.53551 16.70509 13.44571 1.000 17.95479 193 ASN A C 1
ATOM 1450 O O . ASN A 1 173 ? 9.98484 16.13278 12.49262 1.000 18.41800 193 ASN A O 1
ATOM 1455 N N . ASP A 1 174 ? 11.35895 17.74250 13.26787 1.000 18.89174 194 ASP A N 1
ATOM 1456 C CA . ASP A 1 174 ? 11.65561 18.23358 11.91539 1.000 21.61313 194 ASP A CA 1
ATOM 1457 C C . ASP A 1 174 ? 12.28466 17.12657 11.06755 1.000 20.16032 194 ASP A C 1
ATOM 1458 O O . ASP A 1 174 ? 11.92961 16.95109 9.89433 1.000 20.76301 194 ASP A O 1
ATOM 1463 N N . LEU A 1 175 ? 13.17961 16.34171 11.65328 1.000 19.21020 195 LEU A N 1
ATOM 1464 C CA . LEU A 1 175 ? 13.86298 15.30399 10.89895 1.000 20.19189 195 LEU A CA 1
ATOM 1465 C C . LEU A 1 175 ? 12.91437 14.17929 10.51716 1.000 20.78144 195 LEU A C 1
ATOM 1466 O O . LEU A 1 175 ? 13.13461 13.51645 9.49762 1.000 22.78431 195 LEU A O 1
ATOM 1471 N N . LEU A 1 176 ? 11.84817 13.96510 11.29149 1.000 19.56287 196 LEU A N 1
ATOM 1472 C CA . LEU A 1 176 ? 10.87503 12.91157 11.02372 1.000 18.90490 196 LEU A CA 1
ATOM 1473 C C . LEU A 1 176 ? 9.72409 13.38995 10.14917 1.000 20.26033 196 LEU A C 1
ATOM 1474 O O . LEU A 1 176 ? 8.79238 12.60499 9.87708 1.000 21.14727 196 LEU A O 1
ATOM 1479 N N . ARG A 1 177 ? 9.77054 14.63845 9.67142 1.000 22.26320 197 ARG A N 1
ATOM 1480 C CA . ARG A 1 177 ? 8.71088 15.10964 8.77013 1.000 25.81626 197 ARG A CA 1
ATOM 1481 C C . ARG A 1 177 ? 8.61447 14.27163 7.49718 1.000 25.58992 197 ARG A C 1
ATOM 1482 O O . ARG A 1 177 ? 7.53610 14.22376 6.88082 1.000 25.98996 197 ARG A O 1
ATOM 1490 N N . VAL A 1 178 ? 9.71869 13.60245 7.10797 1.000 26.78479 198 VAL A N 1
ATOM 1491 C CA . VAL A 1 178 ? 9.79575 12.74198 5.91395 1.000 27.04536 198 VAL A CA 1
ATOM 1492 C C . VAL A 1 178 ? 9.09193 11.40088 6.07634 1.000 27.67174 198 VAL A C 1
ATOM 1493 O O . VAL A 1 178 ? 8.90941 10.68916 5.08193 1.000 29.85621 198 VAL A O 1
ATOM 1497 N N . LEU A 1 179 ? 8.64402 11.03847 7.28688 1.000 26.53739 199 LEU A N 1
ATOM 1498 C CA . LEU A 1 179 ? 7.96911 9.75812 7.45403 1.000 25.49780 199 LEU A CA 1
ATOM 1499 C C . LEU A 1 179 ? 6.64220 9.76896 6.68906 1.000 27.63489 199 LEU A C 1
ATOM 1500 O O . LEU A 1 179 ? 5.96568 10.81326 6.61477 1.000 28.57184 199 LEU A O 1
ATOM 1505 N N . PRO A 1 180 ? 6.23622 8.63032 6.11905 1.000 29.17718 200 PRO A N 1
ATOM 1506 C CA . PRO A 1 180 ? 5.11341 8.65064 5.16847 1.000 30.55630 200 PRO A CA 1
ATOM 1507 C C . PRO A 1 180 ? 3.79658 8.91599 5.87620 1.000 32.46968 200 PRO A C 1
ATOM 1508 O O . PRO A 1 180 ? 3.61658 8.55615 7.04913 1.000 31.70907 200 PRO A O 1
ATOM 1512 N N . PRO A 1 181 ? 2.84027 9.53767 5.19617 1.000 36.19000 201 PRO A N 1
ATOM 1513 C CA . PRO A 1 181 ? 1.52627 9.79304 5.80658 1.000 39.32000 201 PRO A CA 1
ATOM 1514 C C . PRO A 1 181 ? 0.76314 8.49799 6.04871 1.000 38.81000 201 PRO A C 1
ATOM 1515 O O . PRO A 1 181 ? 1.05457 7.44906 5.47327 1.000 38.06000 201 PRO A O 1
ATOM 1519 N N . VAL A 1 182 ? -0.22118 8.57517 6.93769 1.000 39.45000 202 VAL A N 1
ATOM 1520 C CA . VAL A 1 182 ? -1.08390 7.41115 7.18271 1.000 40.53000 202 VAL A CA 1
ATOM 1521 C C . VAL A 1 182 ? -1.88544 7.11740 5.92069 1.000 49.31000 202 VAL A C 1
ATOM 1522 O O . VAL A 1 182 ? -2.52607 8.03350 5.37595 1.000 47.25000 202 VAL A O 1
ATOM 1526 N N . PRO A 1 183 ? -1.88335 5.88274 5.41905 1.000 38.18000 203 PRO A N 1
ATOM 1527 C CA . PRO A 1 183 ? -2.67346 5.58209 4.21487 1.000 65.21000 203 PRO A CA 1
ATOM 1528 C C . PRO A 1 183 ? -4.16593 5.79873 4.44009 1.000 70.19000 203 PRO A C 1
ATOM 1529 O O . PRO A 1 183 ? -4.69839 5.59216 5.53678 1.000 46.84000 203 PRO A O 1
ATOM 1533 N N . GLN A 1 184 ? -4.84347 6.22279 3.37908 1.000 57.04000 204 GLN A N 1
ATOM 1534 C CA . GLN A 1 184 ? -6.28109 6.47432 3.44747 1.000 83.23000 204 GLN A CA 1
ATOM 1535 C C . GLN A 1 184 ? -7.08334 5.18022 3.55385 1.000 75.97000 204 GLN A C 1
ATOM 1536 O O . GLN A 1 184 ? -7.95302 5.04952 4.41839 1.000 69.01000 204 GLN A O 1
#

Organism: Mycolicibacterium smegmatis (strain ATCC 700084 / mc(2)155) (NCBI:txid246196)

Foldseek 3Di:
DPCLLVQLCVLLVVQVWDWDQWDACVLVVDDWDQNVVDDPFTWGRWTWDADPRWIWIWTDGPQRWIKIKTFAPFFAAKKKKKFFPVDDDTPDPQKAWLADQPRITIIMSDNVLVVVLCDPLNSVLSNPQDVQQGMWMDHGTITMTTGHSPDGSVVVVSRVVSSVSVSVSCPSHDGDDD

Solvent-accessible surface area: 9604 Å² total; per-residue (Å²): 210,194,33,28,25,185,77,0,117,53,0,1,174,78,68,71,24,102,49,69,132,68,24,130,101,21,21,142,137,6,147,46,7,13,15,54,86,38,56,159,58,38,0,44,11,0,0,46,14,118,20,228,57,45,31,0,33,0,0,4,0,90,174,66,3,0,0,0,0,8,59,12,177,91,14,1,87,9,11,0,3,0,15,33,127,77,64,150,104,20,160,46,150,60,14,133,87,39,25,68,19,40,36,0,49,2,11,0,32,62,56,94,2,0,133,151,3,29,77,205,144,1,62,75,14,0,107,95,8,38,96,20,2,54,19,0,0,0,18,85,57,22,0,0,0,3,3,44,31,101,4,73,91,70,62,0,59,73,2,13,117,0,0,67,74,0,22,65,15,0,178,97,10,44,93,55,104,231

B-factor: mean 28.14, std 18.08, range [11.54, 132.83]